Protein AF-N6TP55-F1 (afdb_monomer)

pLDDT: mean 71.8, std 17.76, range [25.42, 96.94]

Foldseek 3Di:
DQLPDDQWQFDDPVQWWAFPVQTNNHLKIKRWCSDWDDDDPPAQQEEEEEEDDPVLVSLVVQQCVLCVRHHTYTYMYIDRDQPDDDDPDDDDRDTPRPPDPPPPPVDPVSGDDPRVSSVVRVVVVRPGPHYHYDYSLWHKAHCQRVLVSVLVVVQDDPDPDRFAADEDAWEKEFEQVDDDHRKLVSQLVCVVVVRMDTACCQAPVQARDDFCPVVLSVDDASDKDWGQQLRQHDDVVSLLCVLVRYTYTYRHTIHIYRDDRHDHHDPDDDPVCVVVVVVVVVVSVVVVVVSPVVGDDDNSHHHDDDD

Structure (mmCIF, N/CA/C/O backbone):
data_AF-N6TP55-F1
#
_entry.id   AF-N6TP55-F1
#
loop_
_atom_site.group_PDB
_atom_site.id
_atom_site.type_symbol
_atom_site.label_atom_id
_atom_site.label_alt_id
_atom_site.label_comp_id
_atom_site.label_asym_id
_atom_site.label_entity_id
_atom_site.label_seq_id
_atom_site.pdbx_PDB_ins_code
_atom_site.Cartn_x
_atom_site.Cartn_y
_atom_site.Cartn_z
_atom_site.occupancy
_atom_site.B_iso_or_equiv
_atom_site.auth_seq_id
_atom_site.auth_comp_id
_atom_site.auth_asym_id
_atom_site.auth_atom_id
_atom_site.pdbx_PDB_model_num
ATOM 1 N N . MET A 1 1 ? 5.416 -1.863 -26.263 1.00 32.53 1 MET A N 1
ATOM 2 C CA . MET A 1 1 ? 4.249 -1.048 -26.676 1.00 32.53 1 MET A CA 1
ATOM 3 C C . MET A 1 1 ? 4.203 0.190 -25.791 1.00 32.53 1 MET A C 1
ATOM 5 O O . MET A 1 1 ? 4.361 0.034 -24.592 1.00 32.53 1 MET A O 1
ATOM 9 N N . ASN A 1 2 ? 4.047 1.398 -26.344 1.00 32.19 2 ASN A N 1
ATOM 10 C CA . ASN A 1 2 ? 4.108 2.658 -25.576 1.00 32.19 2 ASN A CA 1
ATOM 11 C C . ASN A 1 2 ? 2.755 3.078 -24.947 1.00 32.19 2 ASN A C 1
ATOM 13 O O . ASN A 1 2 ? 2.573 4.245 -24.640 1.00 32.19 2 ASN A O 1
ATOM 17 N N . PHE A 1 3 ? 1.778 2.169 -24.819 1.00 38.03 3 PHE A N 1
ATOM 18 C CA . PHE A 1 3 ? 0.468 2.386 -24.166 1.00 38.03 3 PHE A CA 1
ATOM 19 C C . PHE A 1 3 ? -0.243 3.741 -24.439 1.00 38.03 3 PHE A C 1
ATOM 21 O O . PHE A 1 3 ? -1.030 4.200 -23.618 1.00 38.03 3 PHE A O 1
ATOM 28 N N . GLY A 1 4 ? 0.017 4.397 -25.579 1.00 37.19 4 GLY A N 1
ATOM 29 C CA . GLY A 1 4 ? -0.527 5.723 -25.907 1.00 37.19 4 GLY A CA 1
ATOM 30 C C . GLY A 1 4 ? 0.021 6.895 -25.076 1.00 37.19 4 GLY A C 1
ATOM 31 O O . GLY A 1 4 ? -0.599 7.955 -25.062 1.00 37.19 4 GLY A O 1
ATOM 32 N N . LEU A 1 5 ? 1.149 6.736 -24.376 1.00 41.94 5 LEU A N 1
ATOM 33 C CA . LEU A 1 5 ? 1.724 7.790 -23.539 1.00 41.94 5 LEU A CA 1
ATOM 34 C C . LEU A 1 5 ? 2.482 8.851 -24.355 1.00 41.94 5 LEU A C 1
ATOM 36 O O . LEU A 1 5 ? 3.154 8.508 -25.336 1.00 41.94 5 LEU A O 1
ATOM 40 N N . PRO A 1 6 ? 2.417 10.136 -23.943 1.00 40.62 6 PRO A N 1
ATOM 41 C CA . PRO A 1 6 ? 3.168 11.198 -24.592 1.00 40.62 6 PRO A CA 1
ATOM 42 C C . PRO A 1 6 ? 4.663 10.897 -24.492 1.00 40.62 6 PRO A C 1
ATOM 44 O O . PRO A 1 6 ? 5.186 10.574 -23.427 1.00 40.62 6 PRO A O 1
ATOM 47 N N . THR A 1 7 ? 5.367 11.020 -25.613 1.00 42.38 7 THR A N 1
ATOM 48 C CA . THR A 1 7 ? 6.819 10.797 -25.692 1.00 42.38 7 THR A CA 1
ATOM 49 C C . THR A 1 7 ? 7.623 11.851 -24.930 1.00 42.38 7 THR A C 1
ATOM 51 O O . THR A 1 7 ? 8.823 11.676 -24.731 1.00 42.38 7 THR A O 1
ATOM 54 N N . GLN A 1 8 ? 6.975 12.939 -24.501 1.00 48.34 8 GLN A N 1
ATOM 55 C CA . GLN A 1 8 ? 7.578 14.046 -23.770 1.00 48.34 8 GLN A CA 1
ATOM 56 C C . GLN A 1 8 ? 6.620 14.555 -22.683 1.00 48.34 8 GLN A C 1
ATOM 58 O O . GLN A 1 8 ? 5.450 14.828 -22.946 1.00 48.34 8 GLN A O 1
ATOM 63 N N . LEU A 1 9 ? 7.136 14.720 -21.463 1.00 54.88 9 LEU A N 1
ATOM 64 C CA . LEU A 1 9 ? 6.468 15.430 -20.369 1.00 54.88 9 LEU A CA 1
ATOM 65 C C . LEU A 1 9 ? 6.942 16.886 -20.375 1.00 54.88 9 LEU A C 1
ATOM 67 O O . LEU A 1 9 ? 8.126 17.147 -20.170 1.00 54.88 9 LEU A O 1
ATOM 71 N N . ALA A 1 10 ? 6.031 17.824 -20.635 1.00 55.88 10 ALA A N 1
ATOM 72 C CA . ALA A 1 10 ? 6.332 19.252 -20.623 1.00 55.88 10 ALA A CA 1
ATOM 73 C C . ALA A 1 10 ? 6.162 19.823 -19.207 1.00 55.88 10 ALA A C 1
ATOM 75 O O . ALA A 1 10 ? 5.112 19.654 -18.595 1.00 55.88 10 ALA A O 1
ATOM 76 N N . TYR A 1 11 ? 7.176 20.525 -18.703 1.00 59.50 11 TYR A N 1
ATOM 77 C CA . TYR A 1 11 ? 7.124 21.238 -17.427 1.00 59.50 11 TYR A CA 1
ATOM 78 C C . TYR A 1 11 ? 7.917 22.548 -17.502 1.00 59.50 11 TYR A C 1
ATOM 80 O O . TYR A 1 11 ? 8.793 22.711 -18.353 1.00 59.50 11 TYR A O 1
ATOM 88 N N . ALA A 1 12 ? 7.614 23.490 -16.612 1.00 61.44 12 ALA A N 1
ATOM 89 C CA . ALA A 1 12 ? 8.283 24.781 -16.511 1.00 61.44 12 ALA A CA 1
ATOM 90 C C . ALA A 1 12 ? 9.204 24.852 -15.278 1.00 61.44 12 ALA A C 1
ATOM 92 O O . ALA A 1 12 ? 9.085 24.080 -14.326 1.00 61.44 12 ALA A O 1
ATOM 93 N N . LYS A 1 13 ? 10.157 25.795 -15.283 1.00 65.56 13 LYS A N 1
ATOM 94 C CA . LYS A 1 13 ? 11.167 25.942 -14.213 1.00 65.56 13 LYS A CA 1
ATOM 95 C C . LYS A 1 13 ? 10.546 26.239 -12.843 1.00 65.56 13 LYS A C 1
ATOM 97 O O . LYS A 1 13 ? 11.088 25.830 -11.826 1.00 65.56 13 LYS A O 1
ATOM 102 N N . ASN A 1 14 ? 9.395 26.905 -12.821 1.00 66.38 14 ASN A N 1
ATOM 103 C CA . ASN A 1 14 ? 8.606 27.156 -11.613 1.00 66.38 14 ASN A CA 1
ATOM 104 C C . ASN A 1 14 ? 7.925 25.895 -11.047 1.00 66.38 14 ASN A C 1
ATOM 106 O O . ASN A 1 14 ? 7.529 25.907 -9.887 1.00 66.38 14 ASN A O 1
ATOM 110 N N . ASN A 1 15 ? 7.803 24.811 -11.821 1.00 62.41 15 ASN A N 1
ATOM 111 C CA . ASN A 1 15 ? 7.317 23.527 -11.309 1.00 62.41 15 ASN A CA 1
ATOM 112 C C . ASN A 1 15 ? 8.395 22.776 -10.513 1.00 62.41 15 ASN A C 1
ATOM 114 O O . ASN A 1 15 ? 8.080 21.794 -9.842 1.00 62.41 15 ASN A O 1
ATOM 118 N N . ILE A 1 16 ? 9.654 23.221 -10.586 1.00 69.44 16 ILE A N 1
ATOM 119 C CA . ILE A 1 16 ? 10.779 22.630 -9.868 1.00 69.44 16 ILE A CA 1
ATOM 120 C C . ILE A 1 16 ? 11.014 23.414 -8.577 1.00 69.44 16 ILE A C 1
ATOM 122 O O . ILE A 1 16 ? 11.329 24.604 -8.612 1.00 69.44 16 ILE A O 1
ATOM 126 N N . SER A 1 17 ? 10.959 22.736 -7.434 1.00 69.12 17 SER A N 1
ATOM 127 C CA . SER A 1 17 ? 11.448 23.292 -6.171 1.00 69.12 17 SER A CA 1
ATOM 128 C C . SER A 1 17 ? 12.370 22.312 -5.463 1.00 69.12 17 SER A C 1
ATOM 130 O O . SER A 1 17 ? 12.469 21.139 -5.824 1.00 69.12 17 SER A O 1
ATOM 132 N N . GLY A 1 18 ? 13.088 22.791 -4.451 1.00 65.38 18 GLY A N 1
ATOM 133 C CA . GLY A 1 18 ? 13.749 21.874 -3.533 1.00 65.38 18 GLY A CA 1
ATOM 134 C C . GLY A 1 18 ? 12.753 21.211 -2.584 1.00 65.38 18 GLY A C 1
ATOM 135 O O . GLY A 1 18 ? 11.544 21.468 -2.646 1.00 65.38 18 GLY A O 1
ATOM 136 N N . THR A 1 19 ? 13.265 20.322 -1.744 1.00 67.69 19 THR A N 1
ATOM 137 C CA . THR A 1 19 ? 12.448 19.503 -0.842 1.00 67.69 19 THR A CA 1
ATOM 138 C C . THR A 1 19 ? 11.777 20.368 0.230 1.00 67.69 19 THR A C 1
ATOM 140 O O . THR A 1 19 ? 12.303 21.435 0.539 1.00 67.69 19 THR A O 1
ATOM 143 N N . PRO A 1 20 ? 10.630 19.975 0.801 1.00 66.81 20 PRO A N 1
ATOM 144 C CA . PRO A 1 20 ? 9.944 20.804 1.794 1.00 66.81 20 PRO A CA 1
ATOM 145 C C . PRO A 1 20 ? 10.813 21.137 3.007 1.00 66.81 20 PRO A C 1
ATOM 147 O O . PRO A 1 20 ? 10.802 22.269 3.489 1.00 66.81 20 PRO A O 1
ATOM 150 N N . GLU A 1 21 ? 11.629 20.177 3.443 1.00 69.44 21 GLU A N 1
ATOM 151 C CA . GLU A 1 21 ? 12.461 20.284 4.639 1.00 69.44 21 GLU A CA 1
ATOM 152 C C . GLU A 1 21 ? 13.642 21.243 4.444 1.00 69.44 21 GLU A C 1
ATOM 154 O O . GLU A 1 21 ? 14.019 21.960 5.367 1.00 69.44 21 GLU A O 1
ATOM 159 N N . LEU A 1 22 ? 14.230 21.271 3.242 1.00 66.31 22 LEU A N 1
ATOM 160 C CA . LEU A 1 22 ? 15.474 22.004 2.962 1.00 66.31 22 LEU A CA 1
ATOM 161 C C . LEU A 1 22 ? 15.289 23.143 1.947 1.00 66.31 22 LEU A C 1
ATOM 163 O O . LEU A 1 22 ? 16.180 23.959 1.734 1.00 66.31 22 LEU A O 1
ATOM 167 N N . LYS A 1 23 ? 14.123 23.260 1.311 1.00 75.38 23 LYS A N 1
ATOM 168 C CA . LYS A 1 23 ? 13.811 24.264 0.283 1.00 75.38 23 LYS A CA 1
ATOM 169 C C . LYS A 1 23 ? 14.983 24.409 -0.698 1.00 75.38 23 LYS A C 1
ATOM 171 O O . LYS A 1 23 ? 15.449 23.426 -1.265 1.00 75.38 23 LYS A O 1
ATOM 176 N N . LYS A 1 24 ? 15.499 25.625 -0.891 1.00 69.62 24 LYS A N 1
ATOM 177 C CA . LYS A 1 24 ? 16.592 25.912 -1.832 1.00 69.62 24 LYS A CA 1
ATOM 178 C C . LYS A 1 24 ? 17.923 25.234 -1.471 1.00 69.62 24 LYS A C 1
ATOM 180 O O . LYS A 1 24 ? 18.708 25.016 -2.389 1.00 69.62 24 LYS A O 1
ATOM 185 N N . SER A 1 25 ? 18.169 24.898 -0.199 1.00 64.50 25 SER A N 1
ATOM 186 C CA . SER A 1 25 ? 19.407 24.231 0.237 1.00 64.50 25 SER A CA 1
ATOM 187 C C . SER A 1 25 ? 19.388 22.718 0.028 1.00 64.50 25 SER A C 1
ATOM 189 O O . SER A 1 25 ? 20.399 22.062 0.250 1.00 64.50 25 SER A O 1
ATOM 191 N N . SER A 1 26 ? 18.262 22.156 -0.418 1.00 61.44 26 SER A N 1
ATOM 192 C CA . SER A 1 26 ? 18.186 20.741 -0.762 1.00 61.44 26 SER A CA 1
ATOM 193 C C . SER A 1 26 ? 19.141 20.408 -1.909 1.00 61.44 26 SER A C 1
ATOM 195 O O . SER A 1 26 ? 19.203 21.148 -2.889 1.00 61.44 26 SER A O 1
ATOM 197 N N . GLU A 1 27 ? 19.828 19.273 -1.847 1.00 65.25 27 GLU A N 1
ATOM 198 C CA . GLU A 1 27 ? 20.565 18.715 -2.995 1.00 65.25 27 GLU A CA 1
ATOM 199 C C . GLU A 1 27 ? 19.613 18.071 -4.020 1.00 65.25 27 GLU A C 1
ATOM 201 O O . GLU A 1 27 ? 19.963 17.842 -5.176 1.00 65.25 27 GLU A O 1
ATOM 206 N N . PHE A 1 28 ? 18.360 17.839 -3.621 1.00 64.50 28 PHE A N 1
ATOM 207 C CA . PHE A 1 28 ? 17.332 17.251 -4.463 1.00 64.50 28 PHE A CA 1
ATOM 208 C C . PHE A 1 28 ? 16.403 18.313 -5.049 1.00 64.50 28 PHE A C 1
ATOM 210 O O . PHE A 1 28 ? 16.141 19.373 -4.467 1.00 64.50 28 PHE A O 1
ATOM 217 N N . ARG A 1 29 ? 15.871 18.012 -6.233 1.00 69.06 29 ARG A N 1
ATOM 218 C CA . ARG A 1 29 ? 14.845 18.815 -6.894 1.00 69.06 29 ARG A CA 1
ATOM 219 C C . ARG A 1 29 ? 13.620 17.947 -7.143 1.00 69.06 29 ARG A C 1
ATOM 221 O O . ARG A 1 29 ? 13.720 16.833 -7.657 1.00 69.06 29 ARG A O 1
ATOM 228 N N . ILE A 1 30 ? 12.468 18.471 -6.751 1.00 68.31 30 ILE A N 1
ATOM 229 C CA . ILE A 1 30 ? 11.168 17.836 -6.916 1.00 68.31 30 ILE A CA 1
ATOM 230 C C . ILE A 1 30 ? 10.405 18.631 -7.967 1.00 68.31 30 ILE A C 1
ATOM 232 O O . ILE A 1 30 ? 10.290 19.855 -7.872 1.00 68.31 30 ILE A O 1
ATOM 236 N N . LEU A 1 31 ? 9.896 17.922 -8.971 1.00 69.75 31 LEU A N 1
ATOM 237 C CA . LEU A 1 31 ? 8.958 18.461 -9.937 1.00 69.75 31 LEU A CA 1
ATOM 238 C C . LEU A 1 31 ? 7.534 18.206 -9.433 1.00 69.75 31 LEU A C 1
ATOM 240 O O . LEU A 1 31 ? 7.087 17.059 -9.353 1.00 69.75 31 LEU A O 1
ATOM 244 N N . TYR A 1 32 ? 6.842 19.281 -9.069 1.00 65.88 32 TYR A N 1
ATOM 245 C CA . TYR A 1 32 ? 5.490 19.234 -8.517 1.00 65.88 32 TYR A CA 1
ATOM 246 C C . TYR A 1 32 ? 4.442 19.279 -9.626 1.00 65.88 32 TYR A C 1
ATOM 248 O O . TYR A 1 32 ? 4.595 20.013 -10.602 1.00 65.88 32 TYR A O 1
ATOM 256 N N . ASN A 1 33 ? 3.330 18.569 -9.407 1.00 60.03 33 ASN A N 1
ATOM 257 C CA . ASN A 1 33 ? 2.110 18.658 -10.219 1.00 60.03 33 ASN A CA 1
ATOM 258 C C . ASN A 1 33 ? 2.348 18.398 -11.714 1.00 60.03 33 ASN A C 1
ATOM 260 O O . ASN A 1 33 ? 1.782 19.077 -12.565 1.00 60.03 33 ASN A O 1
ATOM 264 N N . VAL A 1 34 ? 3.186 17.406 -12.022 1.00 60.06 34 VAL A N 1
ATOM 265 C CA . VAL A 1 34 ? 3.532 17.024 -13.401 1.00 60.06 34 VAL A CA 1
ATOM 266 C C . VAL A 1 34 ? 2.283 16.654 -14.196 1.00 60.06 34 VAL A C 1
ATOM 268 O O . VAL A 1 34 ? 2.116 17.055 -15.343 1.00 60.06 34 VAL A O 1
ATOM 271 N N . ILE A 1 35 ? 1.397 15.894 -13.557 1.00 57.72 35 ILE A N 1
ATOM 272 C CA . ILE A 1 35 ? 0.058 15.586 -14.037 1.00 57.72 35 ILE A CA 1
ATOM 273 C C . ILE A 1 35 ? -0.871 15.864 -12.862 1.00 57.72 35 ILE A C 1
ATOM 275 O O . ILE A 1 35 ? -0.699 15.312 -11.772 1.00 57.72 35 ILE A O 1
ATOM 279 N N . GLN A 1 36 ? -1.819 16.767 -13.083 1.00 54.97 36 GLN A N 1
ATOM 280 C CA . GLN A 1 36 ? -2.842 17.117 -12.115 1.00 54.97 36 GLN A CA 1
ATOM 281 C C . GLN A 1 36 ? -4.200 16.803 -12.729 1.00 54.97 36 GLN A C 1
ATOM 283 O O . GLN A 1 36 ? -4.541 17.287 -13.806 1.00 54.97 36 GLN A O 1
ATOM 288 N N . SER A 1 37 ? -4.966 15.982 -12.032 1.00 56.75 37 SER A N 1
ATOM 289 C CA . SER A 1 37 ? -6.387 15.785 -12.293 1.00 56.75 37 SER A CA 1
ATOM 290 C C . SER A 1 37 ? -7.182 16.869 -11.561 1.00 56.75 37 SER A C 1
ATOM 292 O O . SER A 1 37 ? -6.788 17.340 -10.488 1.00 56.75 37 SER A O 1
ATOM 294 N N . GLN A 1 38 ? -8.268 17.321 -12.183 1.00 58.22 38 GLN A N 1
ATOM 295 C CA . GLN A 1 38 ? -9.243 18.186 -11.526 1.00 58.22 38 GLN A CA 1
ATOM 296 C C . GLN A 1 38 ? -10.185 17.288 -10.727 1.00 58.22 38 GLN A C 1
ATOM 298 O O . GLN A 1 38 ? -10.657 16.295 -11.269 1.00 58.22 38 GLN A O 1
ATOM 303 N N . LEU A 1 39 ? -10.395 17.618 -9.451 1.00 61.03 39 LEU A N 1
ATOM 304 C CA . LEU A 1 39 ? -11.415 16.976 -8.623 1.00 61.03 39 LEU A CA 1
ATOM 305 C C . LEU A 1 39 ? -12.782 17.506 -9.062 1.00 61.03 39 LEU A C 1
ATOM 307 O O . LEU A 1 39 ? -12.979 18.722 -9.055 1.00 61.03 39 LEU A O 1
ATOM 311 N N . GLY A 1 40 ? -13.686 16.613 -9.447 1.00 62.66 40 GLY A N 1
ATOM 312 C CA . GLY A 1 40 ? -15.119 16.876 -9.508 1.00 62.66 40 GLY A CA 1
ATOM 313 C C . GLY A 1 40 ? -15.775 16.706 -8.136 1.00 62.66 40 GLY A C 1
ATOM 314 O O . GLY A 1 40 ? -15.197 16.109 -7.230 1.00 62.66 40 GLY A O 1
ATOM 315 N N . ASP A 1 41 ? -16.999 17.213 -7.984 1.00 63.66 41 ASP A N 1
ATOM 316 C CA . ASP A 1 41 ? -17.743 17.140 -6.715 1.00 63.66 41 ASP A CA 1
ATOM 317 C C . ASP A 1 41 ? -18.117 15.700 -6.312 1.00 63.66 41 ASP A C 1
ATOM 319 O O . ASP A 1 41 ? -18.243 15.401 -5.126 1.00 63.66 41 ASP A O 1
ATOM 323 N N . GLU A 1 42 ? -18.239 14.805 -7.296 1.00 65.44 42 GLU A N 1
ATOM 324 C CA . GLU A 1 42 ? -18.538 13.373 -7.133 1.00 65.44 42 GLU A CA 1
ATOM 325 C C . GLU A 1 42 ? -17.276 12.520 -6.887 1.00 65.44 42 GLU A C 1
ATOM 327 O O . GLU A 1 42 ? -17.379 11.326 -6.606 1.00 65.44 42 GLU A O 1
ATOM 332 N N . ASP A 1 43 ? -16.072 13.096 -7.012 1.00 65.94 43 ASP A N 1
ATOM 333 C CA . ASP A 1 43 ? -14.842 12.325 -6.844 1.00 65.94 43 ASP A CA 1
ATOM 334 C C . ASP A 1 43 ? -14.598 12.011 -5.358 1.00 65.94 43 ASP A C 1
ATOM 336 O O . ASP A 1 43 ? -14.663 12.901 -4.498 1.00 65.94 43 ASP A O 1
ATOM 340 N N . PRO A 1 44 ? -14.226 10.766 -5.014 1.00 65.88 44 PRO A N 1
ATOM 341 C CA . PRO A 1 44 ? -13.871 10.428 -3.644 1.00 65.88 44 PRO A CA 1
ATOM 342 C C . PRO A 1 44 ? -12.657 11.253 -3.197 1.00 65.88 44 PRO A C 1
ATOM 344 O O . PRO A 1 44 ? -11.667 11.415 -3.919 1.00 65.88 44 PRO A O 1
ATOM 347 N N . ARG A 1 45 ? -12.723 11.767 -1.963 1.00 78.19 45 ARG A N 1
ATOM 348 C CA . ARG A 1 45 ? -11.740 12.693 -1.369 1.00 78.19 45 ARG A CA 1
ATOM 349 C C . ARG A 1 45 ? -10.445 11.991 -0.940 1.00 78.19 45 ARG A C 1
ATOM 351 O O . ARG A 1 45 ? -10.008 12.104 0.205 1.00 78.19 45 ARG A O 1
ATOM 358 N N . VAL A 1 46 ? -9.821 11.266 -1.865 1.00 79.12 46 VAL A N 1
ATOM 359 C CA . VAL A 1 46 ? -8.561 10.543 -1.677 1.00 79.12 46 VAL A CA 1
ATOM 360 C C . VAL A 1 46 ? -7.538 11.050 -2.689 1.00 79.12 46 VAL A C 1
ATOM 362 O O . VAL A 1 46 ? -7.760 10.986 -3.894 1.00 79.12 46 VAL A O 1
ATOM 365 N N . THR A 1 47 ? -6.384 11.518 -2.217 1.00 78.19 47 THR A N 1
ATOM 366 C CA . THR A 1 47 ? -5.243 11.822 -3.089 1.00 78.19 47 THR A CA 1
ATOM 367 C C . THR A 1 47 ? -4.387 10.566 -3.221 1.00 78.19 47 THR A C 1
ATOM 369 O O . THR A 1 47 ? -3.783 10.126 -2.240 1.00 78.19 47 THR A O 1
ATOM 372 N N . TYR A 1 48 ? -4.292 10.006 -4.430 1.00 79.12 48 TYR A N 1
ATOM 373 C CA . TYR A 1 48 ? -3.292 8.980 -4.733 1.00 79.12 48 TYR A CA 1
ATOM 374 C C . TYR A 1 48 ? -1.934 9.632 -4.973 1.00 79.12 48 TYR A C 1
ATOM 376 O O . TYR A 1 48 ? -1.809 10.583 -5.749 1.00 79.12 48 TYR A O 1
ATOM 384 N N . VAL A 1 49 ? -0.922 9.102 -4.302 1.00 76.62 49 VAL A N 1
ATOM 385 C CA . VAL A 1 49 ? 0.433 9.629 -4.271 1.00 76.62 49 VAL A CA 1
ATOM 386 C C . VAL A 1 49 ? 1.387 8.529 -4.660 1.00 76.62 49 VAL A C 1
ATOM 388 O O . VAL A 1 49 ? 1.444 7.487 -4.011 1.00 76.62 49 VAL A O 1
ATOM 391 N N . THR A 1 50 ? 2.196 8.800 -5.673 1.00 77.19 50 THR A N 1
ATOM 392 C CA . THR A 1 50 ? 3.268 7.897 -6.059 1.00 77.19 50 THR A CA 1
ATOM 393 C C . THR A 1 50 ? 4.498 8.669 -6.503 1.00 77.19 50 THR A C 1
ATOM 395 O O . THR A 1 50 ? 4.407 9.804 -6.987 1.00 77.19 50 THR A O 1
ATOM 398 N N . GLN A 1 51 ? 5.654 8.046 -6.316 1.00 74.12 51 GLN A N 1
ATOM 399 C CA . GLN A 1 51 ? 6.929 8.528 -6.819 1.00 74.12 51 GLN A CA 1
ATOM 400 C C . GLN A 1 51 ? 7.360 7.660 -7.998 1.00 74.12 51 GLN A C 1
ATOM 402 O O . GLN A 1 51 ? 7.251 6.436 -7.940 1.00 74.12 51 GLN A O 1
ATOM 407 N N . LEU A 1 52 ? 7.848 8.293 -9.062 1.00 68.12 52 LEU A N 1
ATOM 408 C CA . LEU A 1 52 ? 8.292 7.583 -10.255 1.00 68.12 52 LEU A CA 1
ATOM 409 C C . LEU A 1 52 ? 9.707 7.987 -10.669 1.00 68.12 52 LEU A C 1
ATOM 411 O O . LEU A 1 52 ? 10.118 9.142 -10.529 1.00 68.12 52 LEU A O 1
ATOM 415 N N . THR A 1 53 ? 10.437 7.012 -11.202 1.00 63.47 53 THR A N 1
ATOM 416 C CA . THR A 1 53 ? 11.636 7.241 -12.011 1.00 63.47 53 THR A CA 1
ATOM 417 C C . THR A 1 53 ? 11.258 7.161 -13.494 1.00 63.47 53 THR A C 1
ATOM 419 O O . THR A 1 53 ? 10.135 6.783 -13.845 1.00 63.47 53 THR A O 1
ATOM 422 N N . LYS A 1 54 ? 12.180 7.533 -14.389 1.00 60.38 54 LYS A N 1
ATOM 423 C CA . LYS A 1 54 ? 11.943 7.551 -15.844 1.00 60.38 54 LYS A CA 1
ATOM 424 C C . LYS A 1 54 ? 11.486 6.185 -16.376 1.00 60.38 54 LYS A C 1
ATOM 426 O O . LYS A 1 54 ? 10.690 6.118 -17.307 1.00 60.38 54 LYS A O 1
ATOM 431 N N . GLU A 1 55 ? 11.969 5.112 -15.766 1.00 60.88 55 GLU A N 1
ATOM 432 C CA . GLU A 1 55 ? 11.744 3.724 -16.165 1.00 60.88 55 GLU A CA 1
ATOM 433 C C . GLU A 1 55 ? 10.294 3.275 -15.929 1.00 60.88 55 GLU A C 1
ATOM 435 O O . GLU A 1 55 ? 9.770 2.462 -16.687 1.00 60.88 55 GLU A O 1
ATOM 440 N N . PHE A 1 56 ? 9.617 3.851 -14.932 1.00 68.50 56 PHE A N 1
ATOM 441 C CA . PHE A 1 56 ? 8.266 3.449 -14.525 1.00 68.50 56 PHE A CA 1
ATOM 442 C C . PHE A 1 56 ? 7.167 4.402 -15.002 1.00 68.50 56 PHE A C 1
ATOM 444 O O . PHE A 1 56 ? 6.009 4.260 -14.617 1.00 68.50 56 PHE A O 1
ATOM 451 N N . VAL A 1 57 ? 7.482 5.344 -15.897 1.00 67.69 57 VAL A N 1
ATOM 452 C CA . VAL A 1 57 ? 6.485 6.272 -16.461 1.00 67.69 57 VAL A CA 1
ATOM 453 C C . VAL A 1 57 ? 5.337 5.524 -17.151 1.00 67.69 57 VAL A C 1
ATOM 455 O O . VAL A 1 57 ? 4.219 6.019 -17.158 1.00 67.69 57 VAL A O 1
ATOM 458 N N . LEU A 1 58 ? 5.553 4.314 -17.683 1.00 69.00 58 LEU A N 1
ATOM 459 C CA . LEU A 1 58 ? 4.479 3.537 -18.321 1.00 69.00 58 LEU A CA 1
ATOM 460 C C . LEU A 1 58 ? 3.420 3.023 -17.333 1.00 69.00 58 LEU A C 1
ATOM 462 O O . LEU A 1 58 ? 2.242 2.956 -17.682 1.00 69.00 58 LEU A O 1
ATOM 466 N N . TYR A 1 59 ? 3.815 2.722 -16.094 1.00 73.25 59 TYR A N 1
ATOM 467 C CA . TYR A 1 59 ? 2.905 2.253 -15.041 1.00 73.25 59 TYR A CA 1
ATOM 468 C C . TYR A 1 59 ? 1.870 3.325 -14.682 1.00 73.25 59 TYR A C 1
ATOM 470 O O . TYR A 1 59 ? 0.738 3.020 -14.307 1.00 73.25 59 TYR A O 1
ATOM 478 N N . LEU A 1 60 ? 2.232 4.592 -14.896 1.00 73.81 60 LEU A N 1
ATOM 479 C CA . LEU A 1 60 ? 1.367 5.741 -14.699 1.00 73.81 60 LEU A CA 1
ATOM 480 C C . LEU A 1 60 ? 0.061 5.649 -15.489 1.00 73.81 60 LEU A C 1
ATOM 482 O O . LEU A 1 60 ? -0.998 5.931 -14.935 1.00 73.81 60 LEU A O 1
ATOM 486 N N . ALA A 1 61 ? 0.122 5.251 -16.765 1.00 72.88 61 ALA A N 1
ATOM 487 C CA . ALA A 1 61 ? -1.073 5.140 -17.600 1.00 72.88 61 ALA A CA 1
ATOM 488 C C . ALA A 1 61 ? -2.078 4.153 -17.003 1.00 72.88 61 ALA A C 1
ATOM 490 O O . ALA A 1 61 ? -3.273 4.441 -16.966 1.00 72.88 61 ALA A O 1
ATOM 491 N N . GLU A 1 62 ? -1.599 3.011 -16.510 1.00 73.75 62 GLU A N 1
ATOM 492 C CA . GLU A 1 62 ? -2.469 1.967 -15.973 1.00 73.75 62 GLU A CA 1
ATOM 493 C C . GLU A 1 62 ? -3.017 2.325 -14.588 1.00 73.75 62 GLU A C 1
ATOM 495 O O . GLU A 1 62 ? -4.192 2.065 -14.315 1.00 73.75 62 GLU A O 1
ATOM 500 N N . ILE A 1 63 ? -2.223 2.998 -13.749 1.00 76.81 63 ILE A N 1
ATOM 501 C CA . ILE A 1 63 ? -2.692 3.564 -12.476 1.00 76.81 63 ILE A CA 1
ATOM 502 C C . ILE A 1 63 ? -3.780 4.604 -12.742 1.00 76.81 63 ILE A C 1
ATOM 504 O O . ILE A 1 63 ? -4.873 4.499 -12.191 1.00 76.81 63 ILE A O 1
ATOM 508 N N . VAL A 1 64 ? -3.529 5.565 -13.638 1.00 73.12 64 VAL A N 1
ATOM 509 C CA . VAL A 1 64 ? -4.520 6.585 -14.013 1.00 73.12 64 VAL A CA 1
ATOM 510 C C . VAL A 1 64 ? -5.768 5.932 -14.593 1.00 73.12 64 VAL A C 1
ATOM 512 O O . VAL A 1 64 ? -6.869 6.345 -14.253 1.00 73.12 64 VAL A O 1
ATOM 515 N N . ARG A 1 65 ? -5.640 4.898 -15.433 1.00 72.44 65 ARG A N 1
ATOM 516 C CA . ARG A 1 65 ? -6.792 4.180 -15.998 1.00 72.44 65 ARG A CA 1
ATOM 517 C C . ARG A 1 65 ? -7.608 3.464 -14.926 1.00 72.44 65 ARG A C 1
ATOM 519 O O . ARG A 1 65 ? -8.833 3.461 -15.012 1.00 72.44 65 ARG A O 1
ATOM 526 N N . SER A 1 66 ? -6.941 2.885 -13.932 1.00 67.75 66 SER A N 1
ATOM 527 C CA . SER A 1 66 ? -7.587 2.182 -12.821 1.00 67.75 66 SER A CA 1
ATOM 528 C C . SER A 1 66 ? -8.263 3.148 -11.843 1.00 67.75 66 SER A C 1
ATOM 530 O O . SER A 1 66 ? -9.310 2.807 -11.307 1.00 67.75 66 SER A O 1
ATOM 532 N N . PHE A 1 67 ? -7.726 4.365 -11.686 1.00 67.19 67 PHE A N 1
ATOM 533 C CA . PHE A 1 67 ? -8.286 5.435 -10.849 1.00 67.19 67 PHE A CA 1
ATOM 534 C C . PHE A 1 67 ? -9.174 6.438 -11.595 1.00 67.19 67 PHE A C 1
ATOM 536 O O . PHE A 1 67 ? -9.743 7.321 -10.963 1.00 67.19 67 PHE A O 1
ATOM 543 N N . ARG A 1 68 ? -9.348 6.310 -12.918 1.00 58.78 68 ARG A N 1
ATOM 544 C CA . ARG A 1 68 ? -10.022 7.301 -13.785 1.00 58.78 68 ARG A CA 1
ATOM 545 C C . ARG A 1 68 ? -11.493 7.577 -13.434 1.00 58.78 68 ARG A C 1
ATOM 547 O O . ARG A 1 68 ? -12.106 8.415 -14.085 1.00 58.78 68 ARG A O 1
ATOM 554 N N . LYS A 1 69 ? -12.060 6.837 -12.478 1.00 53.06 69 LYS A N 1
ATOM 555 C CA . LYS A 1 69 ? -13.415 7.011 -11.942 1.00 53.06 69 LYS A CA 1
ATOM 556 C C . LYS A 1 69 ? -13.470 7.164 -10.416 1.00 53.06 69 LYS A C 1
ATOM 558 O O . LYS A 1 69 ? -14.558 7.309 -9.889 1.00 53.06 69 LYS A O 1
ATOM 563 N N . ASP A 1 70 ? -12.330 7.098 -9.726 1.00 54.19 70 ASP A N 1
ATOM 564 C CA . ASP A 1 70 ? -12.285 6.912 -8.273 1.00 54.19 70 ASP A CA 1
ATOM 565 C C . ASP A 1 70 ? -11.261 7.824 -7.572 1.00 54.19 70 ASP A C 1
ATOM 567 O O . ASP A 1 70 ? -10.971 7.580 -6.418 1.00 54.19 70 ASP A O 1
ATOM 571 N N . SER A 1 71 ? -10.584 8.781 -8.212 1.00 57.94 71 SER A N 1
ATOM 572 C CA . SER A 1 71 ? -9.831 9.858 -7.521 1.00 57.94 71 SER A CA 1
ATOM 573 C C . SER A 1 71 ? -9.039 10.708 -8.506 1.00 57.94 71 SER A C 1
ATOM 575 O O . SER A 1 71 ? -8.765 10.308 -9.639 1.00 57.94 71 SER A O 1
ATOM 577 N N . ALA A 1 72 ? -8.585 11.859 -8.015 1.00 58.12 72 ALA A N 1
ATOM 578 C CA . ALA A 1 72 ? -7.591 12.686 -8.667 1.00 58.12 72 ALA A CA 1
ATOM 579 C C . ALA A 1 72 ? -6.157 12.313 -8.215 1.00 58.12 72 ALA A C 1
ATOM 581 O O . ALA A 1 72 ? -5.691 12.804 -7.178 1.00 58.12 72 ALA A O 1
ATOM 582 N N . PRO A 1 73 ? -5.411 11.459 -8.947 1.00 62.00 73 PRO A N 1
ATOM 583 C CA . PRO A 1 73 ? -4.045 11.129 -8.566 1.00 62.00 73 PRO A CA 1
ATOM 584 C C . PRO A 1 73 ? -3.091 12.312 -8.808 1.00 62.00 73 PRO A C 1
ATOM 586 O O . PRO A 1 73 ? -3.180 13.006 -9.828 1.00 62.00 73 PRO A O 1
ATOM 589 N N . ARG A 1 74 ? -2.153 12.526 -7.874 1.00 61.09 74 ARG A N 1
ATOM 590 C CA . ARG A 1 74 ? -1.053 13.495 -7.994 1.00 61.09 74 ARG A CA 1
ATOM 591 C C . ARG A 1 74 ? 0.266 12.772 -8.222 1.00 61.09 74 ARG A C 1
ATOM 593 O O . ARG A 1 74 ? 0.589 11.803 -7.536 1.00 61.09 74 ARG A O 1
ATOM 600 N N . PHE A 1 75 ? 1.063 13.305 -9.143 1.00 63.66 75 PHE A N 1
ATOM 601 C CA . PHE A 1 75 ? 2.311 12.678 -9.569 1.00 63.66 75 PHE A CA 1
ATOM 602 C C . PHE A 1 75 ? 3.516 13.577 -9.359 1.00 63.66 75 PHE A C 1
ATOM 604 O O . PHE A 1 75 ? 3.483 14.773 -9.665 1.00 63.66 75 PHE A O 1
ATOM 611 N N . TYR A 1 76 ? 4.589 12.953 -8.876 1.00 60.50 76 TYR A N 1
ATOM 612 C CA . TYR A 1 76 ? 5.846 13.612 -8.569 1.00 60.50 76 TYR A CA 1
ATOM 613 C C . TYR A 1 76 ? 6.981 12.888 -9.266 1.00 60.50 76 TYR A C 1
ATOM 615 O O . TYR A 1 76 ? 7.167 11.677 -9.126 1.00 60.50 76 TYR A O 1
ATOM 623 N N . LEU A 1 77 ? 7.753 13.676 -10.000 1.00 59.38 77 LEU A N 1
ATOM 624 C CA . LEU A 1 77 ? 9.021 13.258 -10.563 1.00 59.38 77 LEU A CA 1
ATOM 625 C C . LEU A 1 77 ? 10.116 13.878 -9.708 1.00 59.38 77 LEU A C 1
ATOM 627 O O . LEU A 1 77 ? 10.248 15.102 -9.641 1.00 59.38 77 LEU A O 1
ATOM 631 N N . SER A 1 78 ? 10.904 13.040 -9.049 1.00 55.78 78 SER A N 1
ATOM 632 C CA . SER A 1 78 ? 12.141 13.483 -8.417 1.00 55.78 78 SER A CA 1
ATOM 633 C C . SER A 1 78 ? 13.310 13.131 -9.321 1.00 55.78 78 SER A C 1
ATOM 635 O O . SER A 1 78 ? 13.422 12.016 -9.836 1.00 55.78 78 SER A O 1
ATOM 637 N N . LYS A 1 79 ? 14.182 14.114 -9.536 1.00 56.34 79 LYS A N 1
ATOM 638 C CA . LYS A 1 79 ? 15.451 13.910 -10.223 1.00 56.34 79 LYS A CA 1
ATOM 639 C C . LYS A 1 79 ? 16.564 14.231 -9.224 1.00 56.34 79 LYS A C 1
ATOM 641 O O . LYS A 1 79 ? 16.640 15.383 -8.787 1.00 56.34 79 LYS A O 1
ATOM 646 N N . PRO A 1 80 ? 17.411 13.261 -8.840 1.00 48.44 80 PRO A N 1
ATOM 647 C CA . PRO A 1 80 ? 18.658 13.587 -8.165 1.00 48.44 80 PRO A CA 1
ATOM 648 C C . PRO A 1 80 ? 19.495 14.446 -9.120 1.00 48.44 80 PRO A C 1
ATOM 650 O O . PRO A 1 80 ? 19.674 14.105 -10.293 1.00 48.44 80 PRO A O 1
ATOM 653 N N . MET A 1 81 ? 19.913 15.622 -8.658 1.00 40.41 81 MET A N 1
ATOM 654 C CA . MET A 1 81 ? 20.820 16.464 -9.428 1.00 40.41 81 MET A CA 1
ATOM 655 C C . MET A 1 81 ? 22.222 15.862 -9.263 1.00 40.41 81 MET A C 1
ATOM 657 O O . MET A 1 81 ? 22.604 15.595 -8.124 1.00 40.41 81 MET A O 1
ATOM 661 N N . PRO A 1 82 ? 22.991 15.607 -10.339 1.00 38.16 82 PRO A N 1
ATOM 662 C CA . PRO A 1 82 ? 24.406 15.315 -10.163 1.00 38.16 82 PRO A CA 1
ATOM 663 C C . PRO A 1 82 ? 25.074 16.530 -9.497 1.00 38.16 82 PRO A C 1
ATOM 665 O O . PRO A 1 82 ? 24.637 17.664 -9.732 1.00 38.16 82 PRO A O 1
ATOM 668 N N . PRO A 1 83 ? 26.108 16.326 -8.667 1.00 33.53 83 PRO A N 1
ATOM 669 C CA . PRO A 1 83 ? 26.796 17.420 -8.003 1.00 33.53 83 PRO A CA 1
ATOM 670 C C . PRO A 1 83 ? 27.617 18.191 -9.041 1.00 33.53 83 PRO A C 1
ATOM 672 O O . PRO A 1 83 ? 28.785 17.892 -9.245 1.00 33.53 83 PRO A O 1
ATOM 675 N N . GLN A 1 84 ? 27.013 19.159 -9.732 1.00 34.28 84 GLN A N 1
ATOM 676 C CA . GLN A 1 84 ? 27.732 20.137 -10.547 1.00 34.28 84 GLN A CA 1
ATOM 677 C C . GLN A 1 84 ? 26.972 21.470 -10.596 1.00 34.28 84 GLN A C 1
ATOM 679 O O . GLN A 1 84 ? 25.892 21.590 -11.168 1.00 34.28 84 GLN A O 1
ATOM 684 N N . THR A 1 85 ? 27.579 22.429 -9.891 1.00 29.84 85 THR A N 1
ATOM 685 C CA . THR A 1 85 ? 27.643 23.879 -10.127 1.00 29.84 85 THR A CA 1
ATOM 686 C C . THR A 1 85 ? 26.390 24.584 -10.641 1.00 29.84 85 THR A C 1
ATOM 688 O O . THR A 1 85 ? 25.989 24.485 -11.797 1.00 29.84 85 THR A O 1
ATOM 691 N N . CYS A 1 86 ? 25.844 25.418 -9.758 1.00 28.45 86 CYS A N 1
ATOM 692 C CA . CYS A 1 86 ? 24.960 26.523 -10.077 1.00 28.45 86 CYS A CA 1
ATOM 693 C C . CYS A 1 86 ? 25.601 27.467 -11.110 1.00 28.45 86 CYS A C 1
ATOM 695 O O . CYS A 1 86 ? 26.229 28.445 -10.723 1.00 28.45 86 CYS A O 1
ATOM 697 N N . GLU A 1 87 ? 25.377 27.244 -12.401 1.00 25.42 87 GLU A N 1
ATOM 698 C CA . GLU A 1 87 ? 25.374 28.338 -13.370 1.00 25.42 87 GLU A CA 1
ATOM 699 C C . GLU A 1 87 ? 23.987 28.454 -13.989 1.00 25.42 87 GLU A C 1
ATOM 701 O O . GLU A 1 87 ? 23.476 27.602 -14.715 1.00 25.42 87 GLU A O 1
ATOM 706 N N . ALA A 1 88 ? 23.320 29.529 -13.581 1.00 30.97 88 ALA A N 1
ATOM 707 C CA . ALA A 1 88 ? 22.046 29.951 -14.102 1.00 30.97 88 ALA A CA 1
ATOM 708 C C . ALA A 1 88 ? 22.280 30.628 -15.450 1.00 30.97 88 ALA A C 1
ATOM 710 O O . ALA A 1 88 ? 22.363 31.843 -15.485 1.00 30.97 88 ALA A O 1
ATOM 711 N N . ASN A 1 89 ? 22.385 29.856 -16.530 1.00 28.67 89 ASN A N 1
ATOM 712 C CA . ASN A 1 89 ? 22.143 30.333 -17.891 1.00 28.67 89 ASN A CA 1
ATOM 713 C C . ASN A 1 89 ? 22.019 29.139 -18.839 1.00 28.67 89 ASN A C 1
ATOM 715 O O . ASN A 1 89 ? 23.003 28.665 -19.374 1.00 28.67 89 ASN A O 1
ATOM 719 N N . GLU A 1 90 ? 20.791 28.657 -19.023 1.00 26.98 90 GLU A N 1
ATOM 720 C CA . GLU A 1 90 ? 20.263 28.332 -20.351 1.00 26.98 90 GLU A CA 1
ATOM 721 C C . GLU A 1 90 ? 18.762 28.040 -20.237 1.00 26.98 90 GLU A C 1
ATOM 723 O O . GLU A 1 90 ? 18.297 27.089 -19.604 1.00 26.98 90 GLU A O 1
ATOM 728 N N . LEU A 1 91 ? 17.978 28.948 -20.814 1.00 33.97 91 LEU A N 1
ATOM 729 C CA . LEU A 1 91 ? 16.567 28.766 -21.111 1.00 33.97 91 LEU A CA 1
ATOM 730 C C . LEU A 1 91 ? 16.452 27.760 -22.255 1.00 33.97 91 LEU A C 1
ATOM 732 O O . LEU A 1 91 ? 16.450 28.149 -23.416 1.00 33.97 91 LEU A O 1
ATOM 736 N N . THR A 1 92 ? 16.298 26.476 -21.952 1.00 29.55 92 THR A N 1
ATOM 737 C CA . THR A 1 92 ? 15.783 25.527 -22.942 1.00 29.55 92 THR A CA 1
ATOM 738 C C . THR A 1 92 ? 14.796 24.553 -22.311 1.00 29.55 92 THR A C 1
ATOM 740 O O . THR A 1 92 ? 14.982 23.999 -21.227 1.00 29.55 92 THR A O 1
ATOM 743 N N . ARG A 1 93 ? 13.678 24.397 -23.021 1.00 32.03 93 ARG A N 1
ATOM 744 C CA . ARG A 1 93 ? 12.587 23.447 -22.805 1.00 32.03 93 ARG A CA 1
ATOM 745 C C . ARG A 1 93 ? 13.178 22.035 -22.733 1.00 32.03 93 ARG A C 1
ATOM 747 O O . ARG A 1 93 ? 13.395 21.390 -23.756 1.00 32.03 93 ARG A O 1
ATOM 754 N N . THR A 1 94 ? 13.505 21.574 -21.529 1.00 37.66 94 THR A N 1
ATOM 755 C CA . THR A 1 94 ? 14.175 20.287 -21.336 1.00 37.66 94 THR A CA 1
ATOM 756 C C . THR A 1 94 ? 13.157 19.167 -21.495 1.00 37.66 94 THR A C 1
ATOM 758 O O . THR A 1 94 ? 12.312 18.922 -20.641 1.00 37.66 94 THR A O 1
ATOM 761 N N . SER A 1 95 ? 13.224 18.509 -22.648 1.00 34.12 95 SER A N 1
ATOM 762 C CA . SER A 1 95 ? 12.427 17.331 -22.975 1.00 34.12 95 SER A CA 1
ATOM 763 C C . SER A 1 95 ? 13.142 16.102 -22.416 1.00 34.12 95 SER A C 1
ATOM 765 O O . SER A 1 95 ? 14.332 15.913 -22.674 1.00 34.12 95 SER A O 1
ATOM 767 N N . PHE A 1 96 ? 12.453 15.245 -21.660 1.00 38.69 96 PHE A N 1
ATOM 768 C CA . PHE A 1 96 ? 13.005 13.935 -21.308 1.00 38.69 96 PHE A CA 1
ATOM 769 C C . PHE A 1 96 ? 13.053 13.067 -22.570 1.00 38.69 96 PHE A C 1
ATOM 771 O O . PHE A 1 96 ? 12.056 12.471 -22.957 1.00 38.69 96 PHE A O 1
ATOM 778 N N . ASN A 1 97 ? 14.213 13.000 -23.224 1.00 32.59 97 ASN A N 1
ATOM 779 C CA . ASN A 1 97 ? 14.404 12.121 -24.373 1.00 32.59 97 ASN A CA 1
ATOM 780 C C . ASN A 1 97 ? 14.518 10.670 -23.881 1.00 32.59 97 ASN A C 1
ATOM 782 O O . ASN A 1 97 ? 15.378 10.352 -23.052 1.00 32.59 97 ASN A O 1
ATOM 786 N N . SER A 1 98 ? 13.659 9.773 -24.366 1.00 37.91 98 SER A N 1
ATOM 787 C CA . SER A 1 98 ? 13.658 8.341 -24.016 1.00 37.91 98 SER A CA 1
ATOM 788 C C . SER A 1 98 ? 14.936 7.605 -24.443 1.00 37.91 98 SER A C 1
ATOM 790 O O . SER A 1 98 ? 15.203 6.526 -23.928 1.00 37.91 98 S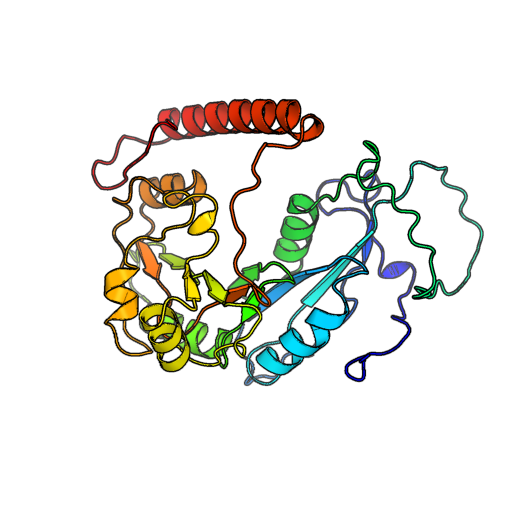ER A O 1
ATOM 792 N N . ASN A 1 99 ? 15.772 8.220 -25.285 1.00 33.47 99 ASN A N 1
ATOM 793 C CA . ASN A 1 99 ? 17.003 7.638 -25.825 1.00 33.47 99 ASN A CA 1
ATOM 794 C C . ASN A 1 99 ? 18.285 7.995 -25.050 1.00 33.47 99 ASN A C 1
ATOM 796 O O . ASN A 1 99 ? 19.370 7.946 -25.625 1.00 33.47 99 ASN A O 1
ATOM 800 N N . SER A 1 100 ? 18.210 8.349 -23.761 1.00 39.75 100 SER A N 1
ATOM 801 C CA . SER A 1 100 ? 19.445 8.376 -22.963 1.00 39.75 100 SER A CA 1
ATOM 802 C C . SER A 1 100 ? 19.977 6.948 -22.878 1.00 39.75 100 SER A C 1
ATOM 804 O O . SER A 1 100 ? 19.244 6.052 -22.452 1.00 39.75 100 SER A O 1
ATOM 806 N N . SER A 1 101 ? 21.219 6.754 -23.313 1.00 35.03 101 SER A N 1
ATOM 807 C CA . SER A 1 101 ? 21.958 5.502 -23.206 1.00 35.03 101 SER A CA 1
ATOM 808 C C . SER A 1 101 ? 21.792 4.876 -21.819 1.00 35.03 101 SER A C 1
ATOM 810 O O . SER A 1 101 ? 21.548 5.559 -20.821 1.00 35.03 101 SER A O 1
ATOM 812 N N . ARG A 1 102 ? 21.910 3.547 -21.770 1.00 40.12 102 ARG A N 1
ATOM 813 C CA . ARG A 1 102 ? 21.891 2.709 -20.561 1.00 40.12 102 ARG A CA 1
ATOM 814 C C . ARG A 1 102 ? 23.120 2.959 -19.661 1.00 40.12 102 ARG A C 1
ATOM 816 O O . ARG A 1 102 ? 23.727 2.010 -19.185 1.00 40.12 102 ARG A O 1
ATOM 823 N N . ASP A 1 103 ? 23.493 4.215 -19.438 1.00 38.06 103 ASP A N 1
ATOM 824 C CA . ASP A 1 103 ? 24.668 4.629 -18.667 1.00 38.06 103 ASP A CA 1
ATOM 825 C C . ASP A 1 103 ? 24.297 5.105 -17.260 1.00 38.06 103 ASP A C 1
ATOM 827 O O . ASP A 1 103 ? 24.875 6.043 -16.718 1.00 38.06 103 ASP A O 1
ATOM 831 N N . THR A 1 104 ? 23.347 4.437 -16.613 1.00 40.44 104 THR A N 1
ATOM 832 C CA . THR A 1 104 ? 23.311 4.432 -15.153 1.00 40.44 104 THR A CA 1
ATOM 833 C C . THR A 1 104 ? 24.053 3.188 -14.701 1.00 40.44 104 THR A C 1
ATOM 835 O O . THR A 1 104 ? 23.505 2.089 -14.663 1.00 40.44 104 THR A O 1
ATOM 838 N N . LYS A 1 105 ? 25.340 3.338 -14.360 1.00 38.06 105 LYS A N 1
ATOM 839 C CA . LYS A 1 105 ? 26.008 2.324 -13.537 1.00 38.06 105 LYS A CA 1
ATOM 840 C C . LYS A 1 105 ? 25.124 2.135 -12.290 1.00 38.06 105 LYS A C 1
ATOM 842 O O . LYS A 1 105 ? 24.906 3.118 -11.584 1.00 38.06 105 LYS A O 1
ATOM 847 N N . PRO A 1 106 ? 24.602 0.928 -12.004 1.00 45.38 106 PRO A N 1
ATOM 848 C CA . PRO A 1 106 ? 23.601 0.719 -10.948 1.00 45.38 106 PRO A CA 1
ATOM 849 C C . PRO A 1 106 ? 24.088 1.036 -9.522 1.00 45.38 106 PRO A C 1
ATOM 851 O O . PRO A 1 106 ? 23.303 0.988 -8.579 1.00 45.38 106 PRO A O 1
ATOM 854 N N . HIS A 1 107 ? 25.368 1.380 -9.354 1.00 50.66 107 HIS A N 1
ATOM 855 C CA . HIS A 1 107 ? 26.022 1.598 -8.068 1.00 50.66 107 HIS A CA 1
ATOM 856 C C . HIS A 1 107 ? 26.870 2.869 -8.039 1.00 50.66 107 HIS A C 1
ATOM 858 O O . HIS A 1 107 ? 27.974 2.844 -7.507 1.00 50.66 107 HIS A O 1
ATOM 864 N N . ASP A 1 108 ? 26.394 3.975 -8.612 1.00 49.94 108 ASP A N 1
ATOM 865 C CA . ASP A 1 108 ? 26.987 5.273 -8.286 1.00 49.94 108 ASP A CA 1
ATOM 866 C C . ASP A 1 108 ? 26.599 5.657 -6.841 1.00 49.94 108 ASP A C 1
ATOM 868 O O . ASP A 1 108 ? 25.426 5.952 -6.585 1.00 49.94 108 ASP A O 1
ATOM 872 N N . PRO A 1 109 ? 27.544 5.667 -5.878 1.00 48.84 109 PRO A N 1
ATOM 873 C CA . PRO A 1 109 ? 27.279 6.041 -4.494 1.00 48.84 109 PRO A CA 1
ATOM 874 C C . PRO A 1 109 ? 26.984 7.539 -4.328 1.00 48.84 109 PRO A C 1
ATOM 876 O O . PRO A 1 109 ? 26.867 7.994 -3.197 1.00 48.84 109 PRO A O 1
ATOM 879 N N . THR A 1 110 ? 26.860 8.316 -5.403 1.00 49.25 110 THR A N 1
ATOM 880 C CA . THR A 1 110 ? 26.374 9.702 -5.370 1.00 49.25 110 THR A CA 1
ATOM 881 C C . THR A 1 110 ? 24.917 9.835 -5.828 1.00 49.25 110 THR A C 1
ATOM 883 O O . THR A 1 110 ? 24.293 10.870 -5.612 1.00 49.25 110 THR A O 1
ATOM 886 N N . ASN A 1 111 ? 24.322 8.773 -6.386 1.00 52.34 111 ASN A N 1
ATOM 887 C CA . ASN A 1 111 ? 22.976 8.799 -6.958 1.00 52.34 111 ASN A CA 1
ATOM 888 C C . ASN A 1 111 ? 21.942 8.128 -6.035 1.00 52.34 111 ASN A C 1
ATOM 890 O O . ASN A 1 111 ? 21.413 7.054 -6.326 1.00 52.34 111 ASN A O 1
ATOM 894 N N . TRP A 1 112 ? 21.682 8.734 -4.874 1.00 60.34 112 TRP A N 1
ATOM 895 C CA . TRP A 1 112 ? 20.748 8.185 -3.885 1.00 60.34 112 TRP A CA 1
ATOM 896 C C . TRP A 1 112 ? 19.354 8.744 -4.147 1.00 60.34 112 TRP A C 1
ATOM 898 O O . TRP A 1 112 ? 19.162 9.956 -4.212 1.00 60.34 112 TRP A O 1
ATOM 908 N N . TYR A 1 113 ? 18.360 7.869 -4.283 1.00 62.72 113 TYR A N 1
ATOM 909 C CA . TYR A 1 113 ? 16.982 8.289 -4.522 1.00 62.72 113 TYR A CA 1
ATOM 910 C C . TYR A 1 113 ? 16.285 8.642 -3.192 1.00 62.72 113 TYR A C 1
ATOM 912 O O . TYR A 1 113 ? 16.095 7.755 -2.352 1.00 62.72 113 TYR A O 1
ATOM 920 N N . PRO A 1 114 ? 15.880 9.907 -2.958 1.00 67.06 114 PRO A N 1
ATOM 921 C CA . PRO A 1 114 ? 15.413 10.382 -1.653 1.00 67.06 114 PRO A CA 1
ATOM 922 C C . PRO A 1 114 ? 13.928 10.050 -1.431 1.00 67.06 114 PRO A C 1
ATOM 924 O O . PRO A 1 114 ? 13.076 10.933 -1.300 1.00 67.06 114 PRO A O 1
ATOM 927 N N . ILE A 1 115 ? 13.594 8.761 -1.411 1.00 70.69 115 ILE A N 1
ATOM 928 C CA . ILE A 1 115 ? 12.206 8.279 -1.435 1.00 70.69 115 ILE A CA 1
ATOM 929 C C . ILE A 1 115 ? 11.344 8.846 -0.296 1.00 70.69 115 ILE A C 1
ATOM 931 O O . ILE A 1 115 ? 10.226 9.296 -0.534 1.00 70.69 115 ILE A O 1
ATOM 935 N N . ASN A 1 116 ? 11.877 8.912 0.927 1.00 73.62 116 ASN A N 1
ATOM 936 C CA . ASN A 1 116 ? 11.139 9.419 2.089 1.00 73.62 116 ASN A CA 1
ATOM 937 C C . ASN A 1 116 ? 10.886 10.927 2.011 1.00 73.62 116 ASN A C 1
ATOM 939 O O . ASN A 1 116 ? 9.816 11.390 2.395 1.00 73.62 116 ASN A O 1
ATOM 943 N N . VAL A 1 117 ? 11.840 11.677 1.460 1.00 72.00 117 VAL A N 1
ATOM 944 C CA . VAL A 1 117 ? 11.697 13.119 1.251 1.00 72.00 117 VAL A CA 1
ATOM 945 C C . VAL A 1 117 ? 10.616 13.401 0.211 1.00 72.00 117 VAL A C 1
ATOM 947 O O . VAL A 1 117 ? 9.771 14.269 0.403 1.00 72.00 117 VAL A O 1
ATOM 950 N N . CYS A 1 118 ? 10.583 12.608 -0.864 1.00 70.62 118 CYS A N 1
ATOM 951 C CA . CYS A 1 118 ? 9.522 12.699 -1.863 1.00 70.62 118 CYS A CA 1
ATOM 952 C C . CYS A 1 118 ? 8.157 12.421 -1.223 1.00 70.62 118 CYS A C 1
ATOM 954 O O . CYS A 1 118 ? 7.245 13.226 -1.373 1.00 70.62 118 CYS A O 1
ATOM 956 N N . ARG A 1 119 ? 8.029 11.340 -0.440 1.00 74.12 119 ARG A N 1
ATOM 957 C CA . ARG A 1 119 ? 6.782 10.993 0.264 1.00 74.12 119 ARG A CA 1
ATOM 958 C C . ARG A 1 119 ? 6.311 12.107 1.211 1.00 74.12 119 ARG A C 1
ATOM 960 O O . ARG A 1 119 ? 5.124 12.428 1.212 1.00 74.12 119 ARG A O 1
ATOM 967 N N . ASN A 1 120 ? 7.218 12.727 1.970 1.00 74.81 120 ASN A N 1
ATOM 968 C CA . ASN A 1 120 ? 6.895 13.871 2.831 1.00 74.81 120 ASN A CA 1
ATOM 969 C C . ASN A 1 120 ? 6.407 15.078 2.024 1.00 74.81 120 ASN A C 1
ATOM 971 O O . ASN A 1 120 ? 5.384 15.665 2.369 1.00 74.81 120 ASN A O 1
ATOM 975 N N . ALA A 1 121 ? 7.091 15.402 0.925 1.00 71.19 121 ALA A N 1
ATOM 976 C CA . ALA A 1 121 ? 6.717 16.510 0.053 1.00 71.19 121 ALA A CA 1
ATOM 977 C C . ALA A 1 121 ? 5.315 16.380 -0.512 1.00 71.19 121 ALA A C 1
ATOM 979 O O . ALA A 1 121 ? 4.573 17.359 -0.580 1.00 71.19 121 ALA A O 1
ATOM 980 N N . VAL A 1 122 ? 4.933 15.162 -0.883 1.00 69.19 122 VAL A N 1
ATOM 981 C CA . VAL A 1 122 ? 3.579 14.943 -1.364 1.00 69.19 122 VAL A CA 1
ATOM 982 C C . VAL A 1 122 ? 2.561 14.990 -0.236 1.00 69.19 122 VAL A C 1
ATOM 984 O O . VAL A 1 122 ? 1.497 15.573 -0.424 1.00 69.19 122 VAL A O 1
ATOM 987 N N . ARG A 1 123 ? 2.877 14.416 0.932 1.00 73.19 123 ARG A N 1
ATOM 988 C CA . ARG A 1 123 ? 1.989 14.479 2.099 1.00 73.19 123 ARG A CA 1
ATOM 989 C C . ARG A 1 123 ? 1.623 15.927 2.432 1.00 73.19 123 ARG A C 1
ATOM 991 O O . ARG A 1 123 ? 0.460 16.196 2.691 1.00 73.19 123 ARG A O 1
ATOM 998 N N . GLU A 1 124 ? 2.587 16.844 2.390 1.00 73.31 124 GLU A N 1
ATOM 999 C CA . GLU A 1 124 ? 2.344 18.272 2.647 1.00 73.31 124 GLU A CA 1
ATOM 1000 C C . GLU A 1 124 ? 1.567 18.978 1.528 1.00 73.31 124 GLU A C 1
ATOM 1002 O O . GLU A 1 124 ? 0.846 19.938 1.783 1.00 73.31 124 GLU A O 1
ATOM 1007 N N . ALA A 1 125 ? 1.698 18.513 0.287 1.00 70.06 125 ALA A N 1
ATOM 1008 C CA . ALA A 1 125 ? 1.020 19.098 -0.867 1.00 70.06 125 ALA A CA 1
ATOM 1009 C C . ALA A 1 125 ? -0.386 18.519 -1.128 1.00 70.06 125 ALA A C 1
ATOM 1011 O O . ALA A 1 125 ? -1.111 19.036 -1.989 1.00 70.06 125 ALA A O 1
ATOM 1012 N N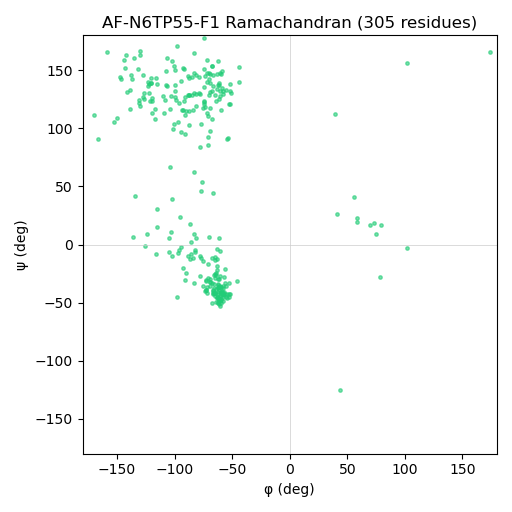 . ALA A 1 126 ? -0.769 17.437 -0.445 1.00 72.75 126 ALA A N 1
ATOM 1013 C CA . ALA A 1 126 ? -2.081 16.820 -0.584 1.00 72.75 126 ALA A CA 1
ATOM 1014 C C . ALA A 1 126 ? -3.180 17.755 -0.055 1.00 72.75 126 ALA A C 1
ATOM 1016 O O . ALA A 1 126 ? -3.034 18.387 0.986 1.00 72.75 126 ALA A O 1
ATOM 1017 N N . LYS A 1 127 ? -4.287 17.856 -0.800 1.00 72.12 127 LYS A N 1
ATOM 1018 C CA . LYS A 1 127 ? -5.407 18.765 -0.486 1.00 72.12 127 LYS A CA 1
ATOM 1019 C C . LYS A 1 127 ? -6.634 18.056 0.090 1.00 72.12 127 LYS A C 1
ATOM 1021 O O . LYS A 1 127 ? -7.602 18.722 0.432 1.00 72.12 127 LYS A O 1
ATOM 1026 N N . THR A 1 128 ? -6.623 16.728 0.115 1.00 75.75 128 THR A N 1
ATOM 1027 C CA . THR A 1 128 ? -7.740 15.895 0.568 1.00 75.75 128 THR A CA 1
ATOM 1028 C C . THR A 1 128 ? -7.490 15.368 1.974 1.00 75.75 128 THR A C 1
ATOM 1030 O O . THR A 1 128 ? -6.340 15.231 2.388 1.00 75.75 128 THR A O 1
ATOM 1033 N N . ASP A 1 129 ? -8.565 14.991 2.666 1.00 78.88 129 ASP A N 1
ATOM 1034 C CA . ASP A 1 129 ? -8.499 14.441 4.026 1.00 78.88 129 ASP A CA 1
ATOM 1035 C C . ASP A 1 129 ? -7.774 13.087 4.077 1.00 78.88 129 ASP A C 1
ATOM 1037 O O . ASP A 1 129 ? -7.136 12.745 5.074 1.00 78.88 129 ASP A O 1
ATOM 1041 N N . PHE A 1 130 ? -7.830 12.326 2.979 1.00 82.62 130 PHE A N 1
ATOM 1042 C CA . PHE A 1 130 ? -7.172 11.030 2.856 1.00 82.62 130 PHE A CA 1
ATOM 1043 C C . PHE A 1 130 ? -6.072 11.043 1.799 1.00 82.62 130 PHE A C 1
ATOM 1045 O O . PHE A 1 130 ? -6.243 11.579 0.702 1.00 82.62 130 PHE A O 1
ATOM 1052 N N . VAL A 1 131 ? -4.942 10.411 2.118 1.00 82.31 131 VAL A N 1
ATOM 1053 C CA . VAL A 1 131 ? -3.767 10.315 1.244 1.00 82.31 131 VAL A CA 1
ATOM 1054 C C . VAL A 1 131 ? -3.321 8.861 1.165 1.00 82.31 131 VAL A C 1
ATOM 1056 O O . VAL A 1 131 ? -2.947 8.273 2.179 1.00 82.31 131 VAL A O 1
ATOM 1059 N N . LEU A 1 132 ? -3.327 8.289 -0.039 1.00 85.25 132 LEU A N 1
ATOM 1060 C CA . LEU A 1 132 ? -2.791 6.956 -0.302 1.00 85.25 132 LEU A CA 1
ATOM 1061 C C . LEU A 1 132 ? -1.399 7.080 -0.916 1.00 85.25 132 LEU A C 1
ATOM 1063 O O . LEU A 1 132 ? -1.263 7.389 -2.097 1.00 85.25 132 LEU A O 1
ATOM 1067 N N . VAL A 1 133 ? -0.368 6.826 -0.110 1.00 82.56 133 VAL A N 1
ATOM 1068 C CA . VAL A 1 133 ? 1.024 6.765 -0.572 1.00 82.56 133 VAL A CA 1
ATOM 1069 C C . VAL A 1 133 ? 1.329 5.344 -1.034 1.00 82.56 133 VAL A C 1
ATOM 1071 O O . VAL A 1 133 ? 1.332 4.424 -0.220 1.00 82.56 133 VAL A O 1
ATOM 1074 N N . SER A 1 134 ? 1.590 5.170 -2.329 1.00 85.06 134 SER A N 1
ATOM 1075 C CA . SER A 1 134 ? 1.836 3.869 -2.951 1.00 85.06 134 SER A CA 1
ATOM 1076 C C . SER A 1 134 ? 3.003 3.928 -3.934 1.00 85.06 134 SER A C 1
ATOM 1078 O O . SER A 1 134 ? 3.186 4.906 -4.666 1.00 85.06 134 SER A O 1
ATOM 1080 N N . ASP A 1 135 ? 3.801 2.865 -3.971 1.00 83.38 135 ASP A N 1
ATOM 1081 C CA . ASP A 1 135 ? 4.887 2.740 -4.938 1.00 83.38 135 ASP A CA 1
ATOM 1082 C C . ASP A 1 135 ? 4.315 2.545 -6.349 1.00 83.38 135 ASP A C 1
ATOM 1084 O O . ASP A 1 135 ? 3.259 1.942 -6.529 1.00 83.38 135 ASP A O 1
ATOM 1088 N N . ILE A 1 136 ? 5.005 3.070 -7.364 1.00 80.62 136 ILE A N 1
ATOM 1089 C CA . ILE A 1 136 ? 4.517 3.065 -8.755 1.00 80.62 136 ILE A CA 1
ATOM 1090 C C . ILE A 1 136 ? 4.362 1.646 -9.327 1.00 80.62 136 ILE A C 1
ATOM 1092 O O . ILE A 1 136 ? 3.592 1.431 -10.257 1.00 80.62 136 ILE A O 1
ATOM 1096 N N . GLU A 1 137 ? 5.064 0.668 -8.751 1.00 83.81 137 GLU A N 1
ATOM 1097 C CA . GLU A 1 137 ? 4.967 -0.751 -9.112 1.00 83.81 137 GLU A CA 1
ATOM 1098 C C . GLU A 1 137 ? 3.721 -1.439 -8.525 1.00 83.81 137 GLU A C 1
ATOM 1100 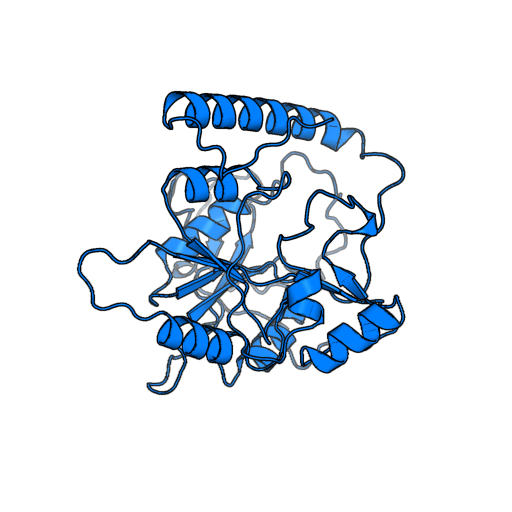O O . GLU A 1 137 ? 3.431 -2.584 -8.873 1.00 83.81 137 GLU A O 1
ATOM 1105 N N . LEU A 1 138 ? 2.995 -0.773 -7.620 1.00 89.31 138 LEU A N 1
ATOM 1106 C CA . LEU A 1 138 ? 1.818 -1.315 -6.954 1.00 89.31 138 LEU A CA 1
ATOM 1107 C C . LEU A 1 138 ? 0.546 -0.840 -7.654 1.00 89.31 138 LEU A C 1
ATOM 1109 O O . LEU A 1 138 ? 0.106 0.302 -7.511 1.00 89.31 138 LEU A O 1
ATOM 1113 N N . MET A 1 139 ? -0.061 -1.756 -8.396 1.00 88.56 139 MET A N 1
ATOM 1114 C CA . MET A 1 139 ? -1.293 -1.524 -9.127 1.00 88.56 139 MET A CA 1
ATOM 1115 C C . MET A 1 139 ? -2.512 -1.645 -8.205 1.00 88.56 139 MET A C 1
ATOM 1117 O O . MET A 1 139 ? -2.654 -2.652 -7.510 1.00 88.56 139 MET A O 1
ATOM 1121 N N . PRO A 1 140 ? -3.427 -0.666 -8.207 1.00 90.19 140 PRO A N 1
ATOM 1122 C CA . PRO A 1 140 ? -4.657 -0.721 -7.425 1.00 90.19 140 PRO A CA 1
ATOM 1123 C C . PRO A 1 140 ? -5.684 -1.693 -8.016 1.00 90.19 140 PRO A C 1
ATOM 1125 O O . PRO A 1 140 ? -5.854 -1.790 -9.236 1.00 90.19 140 PRO A O 1
ATOM 1128 N N . SER A 1 141 ? -6.445 -2.359 -7.147 1.00 91.12 141 SER A N 1
ATOM 1129 C CA . SER A 1 141 ? -7.691 -3.020 -7.533 1.00 91.12 141 SER A CA 1
ATOM 1130 C C . SER A 1 141 ? -8.713 -1.998 -8.047 1.00 91.12 141 SER A C 1
ATOM 1132 O O . SER A 1 141 ? -8.662 -0.810 -7.718 1.00 91.12 141 SER A O 1
ATOM 1134 N N . LYS A 1 142 ? -9.694 -2.451 -8.832 1.00 86.94 142 LYS A N 1
ATOM 1135 C CA . LYS A 1 142 ? -10.766 -1.572 -9.320 1.00 86.94 142 LYS A CA 1
ATOM 1136 C C . LYS A 1 142 ? -11.576 -1.026 -8.136 1.00 86.94 142 LYS A C 1
ATOM 1138 O O . LYS A 1 142 ? -11.903 -1.797 -7.236 1.00 86.94 142 LYS A O 1
ATOM 1143 N N . GLY A 1 143 ? -11.930 0.262 -8.146 1.00 85.00 143 GLY A N 1
ATOM 1144 C CA . GLY A 1 143 ? -12.780 0.844 -7.104 1.00 85.00 143 GLY A CA 1
ATOM 1145 C C . GLY A 1 143 ? -12.085 1.033 -5.759 1.00 85.00 143 GLY A C 1
ATOM 1146 O O . GLY A 1 143 ? -12.780 1.097 -4.752 1.00 85.00 143 GLY A O 1
ATOM 1147 N N . LEU A 1 144 ? -10.745 1.034 -5.694 1.00 89.00 144 LEU A N 1
ATOM 1148 C CA . LEU A 1 144 ? -10.014 1.050 -4.420 1.00 89.00 144 LEU A CA 1
ATOM 1149 C C . LEU A 1 144 ? -10.366 2.264 -3.558 1.00 89.00 144 LEU A C 1
ATOM 1151 O O . LEU A 1 144 ? -10.635 2.116 -2.370 1.00 89.00 144 LEU A O 1
ATOM 1155 N N . ALA A 1 145 ? -10.349 3.459 -4.145 1.00 85.94 145 ALA A N 1
ATOM 1156 C CA . ALA A 1 145 ? -10.586 4.690 -3.400 1.00 85.94 145 ALA A CA 1
ATOM 1157 C C . ALA A 1 145 ? -12.060 4.851 -3.001 1.00 85.94 145 ALA A C 1
ATOM 1159 O O . ALA A 1 145 ? -12.321 5.223 -1.863 1.00 85.94 145 ALA A O 1
ATOM 1160 N N . SER A 1 146 ? -13.002 4.485 -3.872 1.00 85.00 146 SER A N 1
ATOM 1161 C CA . SER A 1 146 ? -14.438 4.481 -3.559 1.00 85.00 146 SER A CA 1
ATOM 1162 C C . SER A 1 146 ? -14.765 3.501 -2.423 1.00 85.00 146 SER A C 1
ATOM 1164 O O . SER A 1 146 ? -15.303 3.917 -1.405 1.00 85.00 146 SER A O 1
ATOM 1166 N N . GLN A 1 147 ? -14.289 2.250 -2.501 1.00 86.06 147 GLN A N 1
ATOM 1167 C CA . GLN A 1 147 ? -14.439 1.268 -1.411 1.00 86.06 147 GLN A CA 1
ATOM 1168 C C . GLN A 1 147 ? -13.788 1.734 -0.104 1.00 86.06 147 GLN A C 1
ATOM 1170 O O . GLN A 1 147 ? -14.298 1.479 0.986 1.00 86.06 147 GLN A O 1
ATOM 1175 N N . PHE A 1 148 ? -12.650 2.424 -0.195 1.00 87.75 148 PHE A N 1
ATOM 1176 C CA . PHE A 1 148 ? -12.018 3.017 0.973 1.00 87.75 148 PHE A CA 1
ATOM 1177 C C . PHE A 1 148 ? -12.892 4.113 1.595 1.00 87.75 148 PHE A C 1
ATOM 1179 O O . PHE A 1 148 ? -13.049 4.118 2.815 1.00 87.75 148 PHE A O 1
ATOM 1186 N N . ILE A 1 149 ? -13.480 5.003 0.790 1.00 86.25 149 ILE A N 1
ATOM 1187 C CA . ILE A 1 149 ? -14.413 6.013 1.293 1.00 86.25 149 ILE A CA 1
ATOM 1188 C C . ILE A 1 149 ? -15.614 5.336 1.954 1.00 86.25 149 ILE A C 1
ATOM 1190 O O . ILE A 1 149 ? -15.819 5.586 3.140 1.00 86.25 149 ILE A O 1
ATOM 1194 N N . ASP A 1 150 ? -16.306 4.416 1.281 1.00 85.62 150 ASP A N 1
ATOM 1195 C CA . ASP A 1 150 ? -17.469 3.686 1.822 1.00 85.62 150 ASP A CA 1
ATOM 1196 C C . ASP A 1 150 ? -17.160 3.035 3.181 1.00 85.62 150 ASP A C 1
ATOM 1198 O O . ASP A 1 150 ? -17.925 3.116 4.153 1.00 85.62 150 ASP A O 1
ATOM 1202 N N . MET A 1 151 ? -15.972 2.436 3.289 1.00 83.00 151 MET A N 1
ATOM 1203 C CA . MET A 1 151 ? -15.490 1.885 4.544 1.00 83.00 151 MET A CA 1
ATOM 1204 C C . MET A 1 151 ? -15.294 2.990 5.590 1.00 83.00 151 MET A C 1
ATOM 1206 O O . MET A 1 151 ? -15.783 2.852 6.709 1.00 83.00 151 MET A O 1
ATOM 1210 N N . THR A 1 152 ? -14.609 4.095 5.272 1.00 83.25 152 THR A N 1
ATOM 1211 C CA . THR A 1 152 ? -14.421 5.202 6.229 1.00 83.25 152 THR A CA 1
ATOM 1212 C C . THR A 1 152 ? -15.749 5.767 6.728 1.00 83.25 152 THR A C 1
ATOM 1214 O O . THR A 1 152 ? -15.852 6.094 7.913 1.00 83.25 152 THR A O 1
ATOM 1217 N N . GLU A 1 153 ? -16.775 5.814 5.873 1.00 84.50 153 GLU A N 1
ATOM 1218 C CA . GLU A 1 153 ? -18.122 6.249 6.239 1.00 84.50 153 GLU A CA 1
ATOM 1219 C C . GLU A 1 153 ? -18.770 5.303 7.246 1.00 84.50 153 GLU A C 1
ATOM 1221 O O . GLU A 1 153 ? -19.302 5.756 8.257 1.00 84.50 153 GLU A O 1
ATOM 1226 N N . SER A 1 154 ? -18.603 3.994 7.055 1.00 81.19 154 SER A N 1
ATOM 1227 C CA . SER A 1 154 ? -19.060 2.957 7.992 1.00 81.19 154 SER A CA 1
ATOM 1228 C C . SER A 1 154 ? -18.367 3.024 9.363 1.00 81.19 154 SER A C 1
ATOM 1230 O O . SER A 1 154 ? -18.857 2.475 10.352 1.00 81.19 154 SER A O 1
ATOM 1232 N N . TYR A 1 155 ? -17.221 3.709 9.451 1.00 78.44 155 TYR A N 1
ATOM 1233 C CA . TYR A 1 155 ? -16.507 3.980 10.700 1.00 78.44 155 TYR A CA 1
ATOM 1234 C C . TYR A 1 155 ? -16.659 5.420 11.198 1.00 78.44 155 TYR A C 1
ATOM 1236 O O . TYR A 1 155 ? -16.023 5.764 12.208 1.00 78.44 155 TYR A O 1
ATOM 1244 N N . LYS A 1 156 ? -17.480 6.266 10.559 1.00 79.81 156 LYS A N 1
ATOM 1245 C CA . LYS A 1 156 ? -17.788 7.595 11.100 1.00 79.81 156 LYS A CA 1
ATOM 1246 C C . LYS A 1 156 ? -18.323 7.431 12.516 1.00 79.81 156 LYS A C 1
ATOM 1248 O O . LYS A 1 156 ? -19.093 6.534 12.841 1.00 79.81 156 LYS A O 1
ATOM 1253 N N . CYS A 1 157 ? -17.775 8.239 13.402 1.00 75.44 157 CYS A N 1
ATOM 1254 C CA . CYS A 1 157 ? -18.054 8.160 14.816 1.00 75.44 157 CYS A CA 1
ATOM 1255 C C . CYS A 1 157 ? -18.180 9.597 15.297 1.00 75.44 157 CYS A C 1
ATOM 1257 O O . CYS A 1 157 ? -17.236 10.372 15.179 1.00 75.44 157 CYS A O 1
ATOM 1259 N N . GLU A 1 158 ? -19.375 9.935 15.770 1.00 75.88 158 GLU A N 1
ATOM 1260 C CA . GLU A 1 158 ? -19.752 11.292 16.181 1.00 75.88 158 GLU A CA 1
ATOM 1261 C C . GLU A 1 158 ? -19.606 11.494 17.698 1.00 75.88 158 GLU A C 1
ATOM 1263 O O . GLU A 1 158 ? -19.772 12.595 18.213 1.00 75.88 158 GLU A O 1
ATOM 1268 N N . ALA A 1 159 ? -19.269 10.430 18.433 1.00 77.88 159 ALA A N 1
ATOM 1269 C CA . ALA A 1 159 ? -19.066 10.490 19.871 1.00 77.88 159 ALA A CA 1
ATOM 1270 C C . ALA A 1 159 ? -17.761 11.236 20.238 1.00 77.88 159 ALA A C 1
ATOM 1272 O O . ALA A 1 159 ? -16.743 11.103 19.559 1.00 77.88 159 ALA A O 1
ATOM 1273 N N . PRO A 1 160 ? -17.710 11.951 21.374 1.00 72.75 160 PRO A N 1
ATOM 1274 C CA . PRO A 1 160 ? -16.509 12.682 21.794 1.00 72.75 160 PRO A CA 1
ATOM 1275 C C . PRO A 1 160 ? -15.299 11.783 22.125 1.00 72.75 160 PRO A C 1
ATOM 1277 O O . PRO A 1 160 ? -14.177 12.270 22.233 1.00 72.75 160 PRO A O 1
ATOM 1280 N N . ASN A 1 161 ? -15.492 10.467 22.275 1.00 76.06 161 ASN A N 1
ATOM 1281 C CA . ASN A 1 161 ? -14.462 9.492 22.654 1.00 76.06 161 ASN A CA 1
ATOM 1282 C C . ASN A 1 161 ? -14.152 8.459 21.553 1.00 76.06 161 ASN A C 1
ATOM 1284 O O . ASN A 1 161 ? -13.785 7.314 21.845 1.00 76.06 161 ASN A O 1
ATOM 1288 N N . CYS A 1 162 ? -14.292 8.837 20.283 1.00 78.88 162 CYS A N 1
ATOM 1289 C CA . CYS A 1 162 ? -13.969 7.945 19.176 1.00 78.88 162 CYS A CA 1
ATOM 1290 C C . CYS A 1 162 ? -12.495 7.530 19.197 1.00 78.88 162 CYS A C 1
ATOM 1292 O O . CYS A 1 162 ? -11.578 8.353 19.226 1.00 78.88 162 CYS A O 1
ATOM 1294 N N . LYS A 1 163 ? -12.259 6.217 19.146 1.00 77.19 163 LYS A N 1
ATOM 1295 C CA . LYS A 1 163 ? -10.904 5.681 19.012 1.00 77.19 163 LYS A CA 1
ATOM 1296 C C . LYS A 1 163 ? -10.319 6.132 17.681 1.00 77.19 163 LYS A C 1
ATOM 1298 O O . LYS A 1 163 ? -10.971 5.996 16.645 1.00 77.19 163 LYS A O 1
ATOM 1303 N N . LYS A 1 164 ? -9.073 6.606 17.711 1.00 83.31 164 LYS A N 1
ATOM 1304 C CA . LYS A 1 164 ? -8.304 6.898 16.498 1.00 83.31 164 LYS A CA 1
ATOM 1305 C C . LYS A 1 164 ? -8.161 5.620 15.673 1.00 83.31 164 LYS A C 1
ATOM 1307 O O . LYS A 1 164 ? -8.100 4.527 16.241 1.00 83.31 164 LYS A O 1
ATOM 1312 N N . ARG A 1 165 ? -8.127 5.730 14.346 1.00 81.81 165 ARG A N 1
ATOM 1313 C CA . ARG A 1 165 ? -8.108 4.562 13.454 1.00 81.81 165 ARG A CA 1
ATOM 1314 C C . ARG A 1 165 ? -7.038 4.683 12.388 1.00 81.81 165 ARG A C 1
ATOM 1316 O O . ARG A 1 165 ? -6.683 5.787 11.993 1.00 81.81 165 ARG A O 1
ATOM 1323 N N . ILE A 1 166 ? -6.545 3.533 11.950 1.00 81.69 166 ILE A N 1
ATOM 1324 C CA . ILE A 1 166 ? -5.655 3.398 10.800 1.00 81.69 166 ILE A CA 1
ATOM 1325 C C . ILE A 1 166 ? -6.276 2.370 9.878 1.00 81.69 166 ILE A C 1
ATOM 1327 O O . ILE A 1 166 ? -6.635 1.279 10.320 1.00 81.69 166 ILE A O 1
ATOM 1331 N N . PHE A 1 167 ? -6.374 2.728 8.608 1.00 83.69 167 PHE A N 1
ATOM 1332 C CA . PHE A 1 167 ? -6.853 1.850 7.559 1.00 83.69 167 PHE A CA 1
ATOM 1333 C C . PHE A 1 167 ? -5.658 1.281 6.803 1.00 83.69 167 PHE A C 1
ATOM 1335 O O . PHE A 1 167 ? -4.780 2.025 6.368 1.00 83.69 167 PHE A O 1
ATOM 1342 N N . VAL A 1 168 ? -5.608 -0.040 6.687 1.00 84.88 168 VAL A N 1
ATOM 1343 C CA . VAL A 1 168 ? -4.510 -0.766 6.050 1.00 84.88 168 VAL A CA 1
ATOM 1344 C C . VAL A 1 168 ? -4.999 -1.312 4.721 1.00 84.88 168 VAL A C 1
ATOM 1346 O O . VAL A 1 168 ? -5.986 -2.040 4.684 1.00 84.88 168 VAL A O 1
ATOM 1349 N N . VAL A 1 169 ? -4.294 -0.977 3.643 1.00 89.88 169 VAL A N 1
ATOM 1350 C CA . VAL A 1 169 ? -4.542 -1.520 2.304 1.00 89.88 169 VAL A CA 1
ATOM 1351 C C . VAL A 1 169 ? -3.637 -2.745 2.120 1.00 89.88 169 VAL A C 1
ATOM 1353 O O . VAL A 1 169 ? -2.414 -2.583 2.149 1.00 89.88 169 VAL A O 1
ATOM 1356 N N . PRO A 1 170 ? -4.184 -3.964 1.969 1.00 92.12 170 PRO A N 1
ATOM 1357 C CA . PRO A 1 170 ? -3.357 -5.149 1.784 1.00 92.12 170 PRO A CA 1
ATOM 1358 C C . PRO A 1 170 ? -2.671 -5.162 0.410 1.00 92.12 170 PRO A C 1
ATOM 1360 O O . PRO A 1 170 ? -3.204 -4.661 -0.582 1.00 92.12 170 PRO A O 1
ATOM 1363 N N . VAL A 1 171 ? -1.464 -5.734 0.369 1.00 93.50 171 VAL A N 1
ATOM 1364 C CA . VAL A 1 171 ? -0.593 -5.765 -0.816 1.00 93.50 171 VAL A CA 1
ATOM 1365 C C . VAL A 1 171 ? -0.244 -7.208 -1.167 1.00 93.50 171 VAL A C 1
ATOM 1367 O O . VAL A 1 171 ? 0.103 -8.005 -0.290 1.00 93.50 171 VAL A O 1
ATOM 1370 N N . PHE A 1 172 ? -0.304 -7.532 -2.456 1.00 95.44 172 PHE A N 1
ATOM 1371 C CA . PH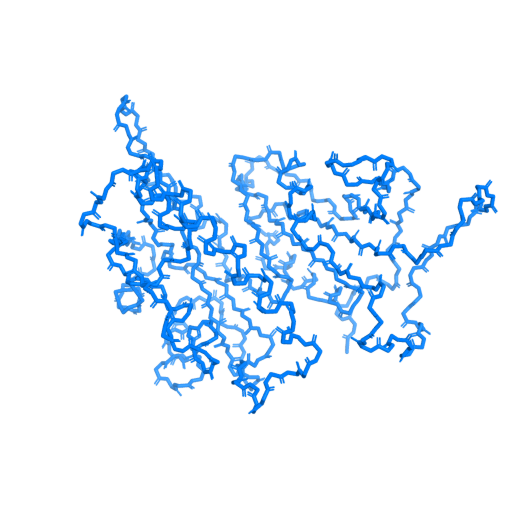E A 1 172 ? -0.068 -8.870 -2.992 1.00 95.44 172 PHE A CA 1
ATOM 1372 C C . PHE A 1 172 ? 0.924 -8.849 -4.155 1.00 95.44 172 PHE A C 1
ATOM 1374 O O . PHE A 1 172 ? 1.185 -7.806 -4.748 1.00 95.44 172 PHE A O 1
ATOM 1381 N N . GLU A 1 173 ? 1.467 -10.011 -4.491 1.00 95.56 173 GLU A N 1
ATOM 1382 C CA . GLU A 1 173 ? 2.271 -10.255 -5.687 1.00 95.56 173 GLU A CA 1
ATOM 1383 C C . GLU A 1 173 ? 1.592 -11.332 -6.526 1.00 95.56 173 GLU A C 1
ATOM 1385 O O . GLU A 1 173 ? 1.085 -12.315 -5.982 1.00 95.56 173 GLU A O 1
ATOM 1390 N N . VAL A 1 174 ? 1.586 -11.150 -7.844 1.00 95.31 174 VAL A N 1
ATOM 1391 C CA . VAL A 1 174 ? 0.936 -12.065 -8.792 1.00 95.31 174 VAL A CA 1
ATOM 1392 C C . VAL A 1 174 ? 1.959 -12.559 -9.805 1.00 95.31 174 VAL A C 1
ATOM 1394 O O . VAL A 1 174 ? 2.812 -11.790 -10.255 1.00 95.31 174 VAL A O 1
ATOM 1397 N N . ASP A 1 175 ? 1.888 -13.846 -10.154 1.00 93.81 175 ASP A N 1
ATOM 1398 C CA . ASP A 1 175 ? 2.752 -14.458 -11.162 1.00 93.81 175 ASP A CA 1
ATOM 1399 C C . ASP A 1 175 ? 2.725 -13.655 -12.473 1.00 93.81 175 ASP A C 1
ATOM 1401 O O . ASP A 1 175 ? 1.684 -13.205 -12.944 1.00 93.81 175 ASP A O 1
ATOM 1405 N N . SER A 1 176 ? 3.897 -13.487 -13.080 1.00 91.00 176 SER A N 1
ATOM 1406 C CA . SER A 1 176 ? 4.0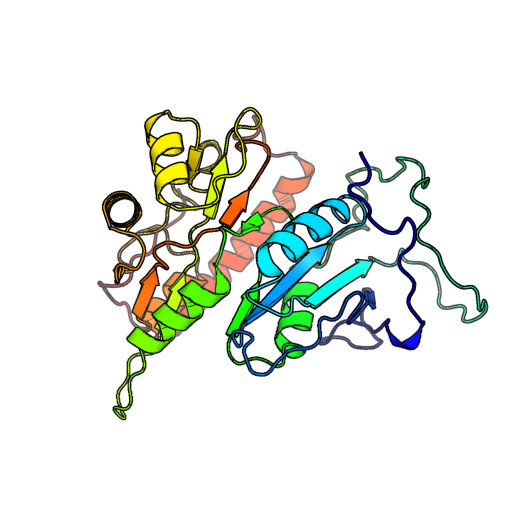84 -12.786 -14.353 1.00 91.00 176 SER A CA 1
ATOM 1407 C C . SER A 1 176 ? 3.265 -13.334 -15.528 1.00 91.00 176 SER A C 1
ATOM 1409 O O . SER A 1 176 ? 3.086 -12.622 -16.513 1.00 91.00 176 SER A O 1
ATOM 1411 N N . LYS A 1 177 ? 2.815 -14.592 -15.454 1.00 93.50 177 LYS A N 1
ATOM 1412 C CA . LYS A 1 177 ? 2.006 -15.254 -16.487 1.00 93.50 177 LYS A CA 1
ATOM 1413 C C . LYS A 1 177 ? 0.510 -14.996 -16.339 1.00 93.50 177 LYS A C 1
ATOM 1415 O O . LYS A 1 177 ? -0.241 -15.327 -17.249 1.00 93.50 177 LYS A O 1
ATOM 1420 N N . GLU A 1 178 ? 0.088 -14.458 -15.202 1.00 93.75 178 GLU A N 1
ATOM 1421 C CA . GLU A 1 178 ? -1.313 -14.205 -14.900 1.00 93.75 178 GLU A CA 1
ATOM 1422 C C . GLU A 1 178 ? -1.657 -12.733 -15.113 1.00 93.75 178 GLU A C 1
ATOM 1424 O O . GLU A 1 178 ? -0.819 -11.830 -14.990 1.00 93.75 178 GLU A O 1
ATOM 1429 N N . ASP A 1 179 ? -2.930 -12.491 -15.404 1.00 90.81 179 ASP A N 1
ATOM 1430 C CA . ASP A 1 179 ? -3.459 -11.142 -15.509 1.00 90.81 179 ASP A CA 1
ATOM 1431 C C . ASP A 1 179 ? -3.618 -10.494 -14.130 1.00 90.81 179 ASP A C 1
ATOM 1433 O O . ASP A 1 179 ? -3.902 -11.145 -13.121 1.00 90.81 179 ASP A O 1
ATOM 1437 N N . LEU A 1 180 ? -3.500 -9.166 -14.102 1.00 90.12 180 LEU A N 1
ATOM 1438 C CA . LEU A 1 180 ? -3.736 -8.363 -12.908 1.00 90.12 180 LEU A CA 1
ATOM 1439 C C . LEU A 1 180 ? -5.183 -8.559 -12.394 1.00 90.12 180 LEU A C 1
ATOM 1441 O O . LEU A 1 180 ? -6.129 -8.139 -13.080 1.00 90.12 180 LEU A O 1
ATOM 1445 N N . PRO A 1 181 ? -5.394 -9.116 -11.183 1.00 93.81 181 PRO A N 1
ATOM 1446 C CA . PRO A 1 181 ? -6.731 -9.313 -10.642 1.00 93.81 181 PRO A CA 1
ATOM 1447 C C . PRO A 1 181 ? -7.391 -7.966 -10.335 1.00 93.81 181 PRO A C 1
ATOM 1449 O O . PRO A 1 181 ? -6.813 -7.090 -9.695 1.00 93.81 181 PRO A O 1
ATOM 1452 N N . ARG A 1 182 ? -8.638 -7.797 -10.782 1.00 90.31 182 ARG A N 1
ATOM 1453 C CA . ARG A 1 182 ? -9.386 -6.536 -10.644 1.00 90.31 182 ARG A CA 1
ATOM 1454 C C . ARG A 1 182 ? -10.250 -6.474 -9.395 1.00 90.31 182 ARG A C 1
ATOM 1456 O O . ARG A 1 182 ? -10.633 -5.377 -9.000 1.00 90.31 182 ARG A O 1
ATOM 1463 N N . ASN A 1 183 ? -10.577 -7.622 -8.808 1.00 92.38 183 ASN A N 1
ATOM 1464 C CA . ASN A 1 183 ? -11.401 -7.744 -7.609 1.00 92.38 183 ASN A CA 1
ATOM 1465 C C . ASN A 1 183 ? -10.890 -8.864 -6.694 1.00 92.38 183 ASN A C 1
ATOM 1467 O O . ASN A 1 183 ? -10.128 -9.737 -7.116 1.00 92.38 183 ASN A O 1
ATOM 1471 N N . LYS A 1 184 ? -11.343 -8.834 -5.438 1.00 93.81 184 LYS A N 1
ATOM 1472 C CA . LYS A 1 184 ? -10.876 -9.734 -4.381 1.00 93.81 184 LYS A CA 1
ATOM 1473 C C . LYS A 1 184 ? -11.117 -11.204 -4.717 1.00 93.81 184 LYS A C 1
ATOM 1475 O O . LYS A 1 184 ? -10.226 -12.020 -4.527 1.00 93.81 184 LYS A O 1
ATOM 1480 N N . ARG A 1 185 ? -12.271 -11.538 -5.302 1.00 93.81 185 ARG A N 1
ATOM 1481 C CA . ARG A 1 185 ? -12.605 -12.913 -5.707 1.00 93.81 185 ARG A CA 1
ATOM 1482 C C . ARG A 1 185 ? -11.588 -13.492 -6.696 1.00 93.81 185 ARG A C 1
ATOM 1484 O O . ARG A 1 185 ? -11.149 -14.623 -6.520 1.00 93.81 185 ARG A O 1
ATOM 1491 N N . GLN A 1 186 ? -11.193 -12.719 -7.711 1.00 95.62 186 GLN A N 1
ATOM 1492 C CA . GLN A 1 186 ? -10.152 -13.133 -8.662 1.00 95.62 186 GLN A CA 1
ATOM 1493 C C . GLN A 1 186 ? -8.810 -13.359 -7.964 1.00 95.62 186 GLN A C 1
ATOM 1495 O O . GLN A 1 186 ? -8.175 -14.386 -8.183 1.00 95.62 186 GLN A O 1
ATOM 1500 N N . LEU A 1 187 ? -8.405 -12.429 -7.096 1.00 96.19 187 LEU A N 1
ATOM 1501 C CA . LEU A 1 187 ? -7.156 -12.546 -6.352 1.00 96.19 187 LEU A CA 1
ATOM 1502 C C . LEU A 1 187 ? -7.153 -13.782 -5.439 1.00 96.19 187 LEU A C 1
ATOM 1504 O O . LEU A 1 187 ? -6.201 -14.553 -5.472 1.00 96.19 187 LEU A O 1
ATOM 1508 N N . VAL A 1 188 ? -8.219 -14.015 -4.670 1.00 95.62 188 VAL A N 1
ATOM 1509 C CA . VAL A 1 188 ? -8.331 -15.180 -3.776 1.00 95.62 188 VAL A CA 1
ATOM 1510 C C . VAL A 1 188 ? -8.272 -16.493 -4.564 1.00 95.62 188 VAL A C 1
ATOM 1512 O O . VAL A 1 188 ? -7.635 -17.438 -4.105 1.00 95.62 188 VAL A O 1
ATOM 1515 N N . ASN A 1 189 ? -8.855 -16.556 -5.765 1.00 96.12 189 ASN A N 1
ATOM 1516 C CA . ASN A 1 189 ? -8.709 -17.724 -6.639 1.00 96.12 189 ASN A CA 1
ATOM 1517 C C . ASN A 1 189 ? -7.249 -17.938 -7.068 1.00 96.12 189 ASN A C 1
ATOM 1519 O O . ASN A 1 189 ? -6.735 -19.041 -6.916 1.00 96.12 189 ASN A O 1
ATOM 1523 N N . LEU A 1 190 ? -6.545 -16.883 -7.493 1.00 96.94 190 LEU A N 1
ATOM 1524 C CA . LEU A 1 190 ? -5.114 -16.982 -7.813 1.00 96.94 190 LEU A CA 1
ATOM 1525 C C . LEU A 1 190 ? -4.277 -17.418 -6.603 1.00 96.94 190 LEU A C 1
ATOM 1527 O O . LEU A 1 190 ? -3.316 -18.168 -6.755 1.00 96.94 190 LEU A O 1
ATOM 1531 N N . MET A 1 191 ? -4.636 -16.984 -5.393 1.00 95.25 191 MET A N 1
ATOM 1532 C CA . MET A 1 191 ? -3.964 -17.423 -4.167 1.00 95.25 191 MET A CA 1
ATOM 1533 C C . MET A 1 191 ? -4.194 -18.912 -3.881 1.00 95.25 191 MET A C 1
ATOM 1535 O O . MET A 1 191 ? -3.258 -19.593 -3.463 1.00 95.25 191 MET A O 1
ATOM 1539 N N . ARG A 1 192 ? -5.413 -19.424 -4.111 1.00 95.62 192 ARG A N 1
ATOM 1540 C CA . ARG A 1 192 ? -5.733 -20.860 -3.985 1.00 95.62 192 ARG A CA 1
ATOM 1541 C C . ARG A 1 192 ? -4.931 -21.703 -4.972 1.00 95.62 192 ARG A C 1
ATOM 1543 O O . ARG A 1 192 ? -4.453 -22.767 -4.601 1.00 95.62 192 ARG A O 1
ATOM 1550 N N . ASP A 1 193 ? -4.712 -21.178 -6.172 1.00 96.31 193 ASP A N 1
ATOM 1551 C CA . ASP A 1 193 ? -3.915 -21.823 -7.219 1.00 96.31 193 ASP A CA 1
ATOM 1552 C C . ASP A 1 193 ? -2.396 -21.628 -7.036 1.00 96.31 193 ASP A C 1
ATOM 1554 O O . ASP A 1 193 ? -1.617 -21.998 -7.913 1.00 96.31 193 ASP A O 1
ATOM 1558 N N . HIS A 1 194 ? -1.952 -21.025 -5.924 1.00 94.94 194 HIS A N 1
ATOM 1559 C CA . HIS A 1 194 ? -0.548 -20.682 -5.645 1.00 94.94 194 HIS A CA 1
ATOM 1560 C C . HIS A 1 194 ? 0.112 -19.749 -6.680 1.00 94.94 194 HIS A C 1
ATOM 1562 O O . HIS A 1 194 ? 1.336 -19.686 -6.782 1.00 94.94 194 HIS A O 1
ATOM 1568 N N . LYS A 1 195 ? -0.696 -18.982 -7.415 1.00 96.50 195 LYS A N 1
ATOM 1569 C CA . LYS A 1 195 ? -0.273 -17.997 -8.425 1.00 96.50 195 LYS A CA 1
ATOM 1570 C C . LYS A 1 195 ? -0.216 -16.564 -7.895 1.00 96.50 195 LYS A C 1
ATOM 1572 O O . LYS A 1 195 ? 0.234 -15.657 -8.592 1.00 96.50 195 LYS A O 1
ATOM 1577 N N . ALA A 1 196 ? -0.687 -16.349 -6.671 1.00 96.69 196 ALA A N 1
ATOM 1578 C CA . ALA A 1 196 ? -0.588 -15.081 -5.969 1.00 96.69 196 ALA A CA 1
ATOM 1579 C C . ALA A 1 196 ? -0.214 -15.302 -4.502 1.00 96.69 196 ALA A C 1
ATOM 1581 O O . ALA A 1 196 ? -0.632 -16.276 -3.873 1.00 96.69 196 ALA A O 1
ATOM 1582 N N . VAL A 1 197 ? 0.557 -14.373 -3.949 1.00 94.94 197 VAL A N 1
ATOM 1583 C CA . VAL A 1 197 ? 1.031 -14.395 -2.560 1.00 94.94 197 VAL A CA 1
ATOM 1584 C C . VAL A 1 197 ? 0.869 -13.019 -1.924 1.00 94.94 197 VAL A C 1
ATOM 1586 O O . VAL A 1 197 ? 0.731 -12.022 -2.632 1.00 94.94 197 VAL A O 1
ATOM 1589 N N . TYR A 1 198 ? 0.875 -12.931 -0.590 1.00 93.44 198 TYR A N 1
ATOM 1590 C CA . TYR A 1 198 ? 1.010 -11.611 0.037 1.00 93.44 198 TYR A CA 1
ATOM 1591 C C . TYR A 1 198 ? 2.409 -11.055 -0.234 1.00 93.44 198 TYR A C 1
ATOM 1593 O O . TYR A 1 198 ? 3.361 -11.808 -0.456 1.00 93.44 198 TYR A O 1
ATOM 1601 N N . PHE A 1 199 ? 2.521 -9.731 -0.229 1.00 90.94 199 PHE A N 1
ATOM 1602 C CA . PHE A 1 199 ? 3.732 -9.035 -0.641 1.00 90.94 199 PHE A CA 1
ATOM 1603 C C . PHE A 1 199 ? 4.990 -9.564 0.062 1.00 90.94 199 PHE A C 1
ATOM 1605 O O . PHE A 1 199 ? 5.006 -9.708 1.279 1.00 90.94 199 PHE A O 1
ATOM 1612 N N . HIS A 1 200 ? 6.040 -9.866 -0.703 1.00 87.38 200 HIS A N 1
ATOM 1613 C CA . HIS A 1 200 ? 7.325 -10.388 -0.234 1.00 87.38 200 HIS A CA 1
ATOM 1614 C C . HIS A 1 200 ? 7.260 -11.715 0.543 1.00 87.38 200 HIS A C 1
ATOM 1616 O O . HIS A 1 200 ? 8.238 -12.060 1.213 1.00 87.38 200 HIS A O 1
ATOM 1622 N N . GLN A 1 201 ? 6.186 -12.506 0.431 1.00 88.62 201 GLN A N 1
ATOM 1623 C CA . GLN A 1 201 ? 6.073 -13.807 1.108 1.00 88.62 201 GLN A CA 1
ATOM 1624 C C . GLN A 1 201 ? 7.280 -14.720 0.831 1.00 88.62 201 GLN A C 1
ATOM 1626 O O . GLN A 1 201 ? 7.797 -15.350 1.753 1.00 88.62 201 GLN A O 1
ATOM 1631 N N . LEU A 1 202 ? 7.756 -14.769 -0.420 1.00 87.19 202 LEU A N 1
ATOM 1632 C CA . LEU A 1 202 ? 8.891 -15.612 -0.831 1.00 87.19 202 LEU A CA 1
ATOM 1633 C C . LEU A 1 202 ? 10.267 -14.988 -0.543 1.00 87.19 202 LEU A C 1
ATOM 1635 O O . LEU A 1 202 ? 11.295 -15.630 -0.756 1.00 87.19 202 LEU A O 1
ATOM 1639 N N . THR A 1 203 ? 10.300 -13.735 -0.088 1.00 84.50 203 THR A N 1
ATOM 1640 C CA . THR A 1 203 ? 11.531 -13.058 0.345 1.00 84.50 203 THR A CA 1
ATOM 1641 C C . THR A 1 203 ? 11.683 -13.126 1.860 1.00 84.50 203 THR A C 1
ATOM 1643 O O . THR A 1 203 ? 12.754 -13.440 2.367 1.00 84.50 203 THR A O 1
ATOM 1646 N N . CYS A 1 204 ? 10.602 -12.852 2.587 1.00 80.88 204 CYS A N 1
ATOM 1647 C CA . CYS A 1 204 ? 10.532 -12.949 4.033 1.00 80.88 204 CYS A CA 1
ATOM 1648 C C . CYS A 1 204 ? 9.089 -13.241 4.448 1.00 80.88 204 CYS A C 1
ATOM 1650 O O . CYS A 1 204 ? 8.236 -12.351 4.459 1.00 80.88 204 CYS A O 1
ATOM 1652 N N . VAL A 1 205 ? 8.838 -14.486 4.854 1.00 80.88 205 VAL A N 1
ATOM 1653 C CA . VAL A 1 205 ? 7.503 -14.973 5.236 1.00 80.88 205 VAL A CA 1
ATOM 1654 C C . VAL A 1 205 ? 6.879 -14.100 6.333 1.00 80.88 205 VAL A C 1
ATOM 1656 O O . VAL A 1 205 ? 5.678 -13.850 6.327 1.00 80.88 205 VAL A O 1
ATOM 1659 N N . HIS A 1 206 ? 7.676 -13.587 7.262 1.00 75.25 206 HIS A N 1
ATOM 1660 C CA . HIS A 1 206 ? 7.167 -12.836 8.407 1.00 75.25 206 HIS A CA 1
ATOM 1661 C C . HIS A 1 206 ? 7.070 -11.322 8.158 1.00 75.25 206 HIS A C 1
ATOM 1663 O O . HIS A 1 206 ? 6.167 -10.681 8.677 1.00 75.25 206 HIS A O 1
ATOM 1669 N N . CYS A 1 207 ? 7.922 -10.733 7.321 1.00 73.62 207 CYS A N 1
ATOM 1670 C CA . CYS A 1 207 ? 8.122 -9.279 7.294 1.00 73.62 207 CYS A CA 1
ATOM 1671 C C . CYS A 1 207 ? 6.898 -8.467 6.839 1.00 73.62 207 CYS A C 1
ATOM 1673 O O . CYS A 1 207 ? 6.702 -7.345 7.286 1.00 73.62 207 CYS A O 1
ATOM 1675 N N . GLN A 1 208 ? 6.099 -9.003 5.917 1.00 78.75 208 GLN A N 1
ATOM 1676 C CA . GLN A 1 208 ? 4.981 -8.283 5.286 1.00 78.75 208 GLN A CA 1
ATOM 1677 C C . GLN A 1 208 ? 3.647 -9.023 5.450 1.00 78.75 208 GLN A C 1
ATOM 1679 O O . GLN A 1 208 ? 2.635 -8.653 4.853 1.00 78.75 208 GLN A O 1
ATOM 1684 N N . LYS A 1 209 ? 3.620 -10.079 6.275 1.00 82.81 209 LYS A N 1
ATOM 1685 C CA . LYS A 1 209 ? 2.372 -10.765 6.601 1.00 82.81 209 LYS A CA 1
ATOM 1686 C C . LYS A 1 209 ? 1.554 -9.860 7.519 1.00 82.81 209 LYS A C 1
ATOM 1688 O O . LYS A 1 209 ? 1.924 -9.622 8.666 1.00 82.81 209 LYS A O 1
ATOM 1693 N N . PHE A 1 210 ? 0.426 -9.373 7.020 1.00 80.12 210 PHE A N 1
ATOM 1694 C CA . PHE A 1 210 ? -0.476 -8.543 7.806 1.00 80.12 210 PHE A CA 1
ATOM 1695 C C . PHE A 1 210 ? -1.390 -9.401 8.702 1.00 80.12 210 PHE A C 1
ATOM 1697 O O . PHE A 1 210 ? -1.769 -10.518 8.325 1.00 80.12 210 PHE A O 1
ATOM 1704 N N . PRO A 1 211 ? -1.748 -8.914 9.908 1.00 77.31 211 PRO A N 1
ATOM 1705 C CA . PRO A 1 211 ? -2.741 -9.581 10.743 1.00 77.31 211 PRO A CA 1
ATOM 1706 C C . PRO A 1 211 ? -4.075 -9.679 10.002 1.00 77.31 211 PRO A C 1
ATOM 1708 O O . PRO A 1 211 ? -4.400 -8.810 9.201 1.00 77.31 211 PRO A O 1
ATOM 1711 N N . GLY A 1 212 ? -4.853 -10.727 10.277 1.00 82.94 212 GLY A N 1
ATOM 1712 C CA . GLY A 1 212 ? -6.169 -10.907 9.657 1.00 82.94 212 GLY A CA 1
ATOM 1713 C C . GLY A 1 212 ? -6.139 -11.371 8.199 1.00 82.94 212 GLY A C 1
ATOM 1714 O O . GLY A 1 212 ? -7.194 -11.413 7.586 1.00 82.94 212 GLY A O 1
ATOM 1715 N N . LEU A 1 213 ? -4.981 -11.757 7.643 1.00 87.75 213 LEU A N 1
ATOM 1716 C CA . LEU A 1 213 ? -4.879 -12.273 6.270 1.00 87.75 213 LEU A CA 1
ATOM 1717 C C . LEU A 1 213 ? -5.849 -13.430 5.988 1.00 87.75 213 LEU A C 1
ATOM 1719 O O . LEU A 1 213 ? -6.484 -13.440 4.942 1.00 87.75 213 LEU A O 1
ATOM 1723 N N . ASP A 1 214 ? -5.956 -14.403 6.892 1.00 89.06 214 ASP A N 1
ATOM 1724 C CA . ASP A 1 214 ? -6.818 -15.568 6.660 1.00 89.06 214 ASP A CA 1
ATOM 1725 C C . ASP A 1 214 ? -8.303 -15.184 6.751 1.00 89.06 214 ASP A C 1
ATOM 1727 O O . ASP A 1 214 ? -9.066 -15.496 5.843 1.00 89.06 214 ASP A O 1
ATOM 1731 N N . GLN A 1 215 ? -8.666 -14.349 7.732 1.00 89.38 215 GLN A N 1
ATOM 1732 C CA . GLN A 1 215 ? -10.000 -13.740 7.838 1.00 89.38 215 GLN A CA 1
ATOM 1733 C C . GLN A 1 215 ? -10.360 -12.936 6.581 1.00 89.38 215 GLN A C 1
ATOM 1735 O O . GLN A 1 215 ? -11.475 -13.031 6.092 1.00 89.38 215 GLN A O 1
ATOM 1740 N N . TRP A 1 216 ? -9.402 -12.188 6.025 1.00 90.94 216 TRP A N 1
ATOM 1741 C CA . TRP A 1 216 ? -9.582 -11.409 4.800 1.00 90.94 216 TRP A CA 1
ATOM 1742 C C . TRP A 1 216 ? -9.777 -12.285 3.566 1.00 90.94 216 TRP A C 1
ATOM 1744 O O . TRP A 1 216 ? -10.498 -11.901 2.660 1.00 90.94 216 TRP A O 1
ATOM 1754 N N . LYS A 1 217 ? -9.162 -13.470 3.488 1.00 91.19 217 LYS A N 1
ATOM 1755 C CA . LYS A 1 217 ? -9.412 -14.394 2.365 1.00 91.19 217 LYS A CA 1
ATOM 1756 C C . LYS A 1 217 ? -10.817 -14.992 2.414 1.00 91.19 217 LYS A C 1
ATOM 1758 O O . LYS A 1 217 ? -11.357 -15.331 1.364 1.00 91.19 217 LYS A O 1
ATOM 1763 N N . GLU A 1 218 ? -11.341 -15.181 3.621 1.00 90.81 218 GLU A N 1
ATOM 1764 C CA . GLU A 1 218 ? -12.609 -15.864 3.892 1.00 90.81 218 GLU A CA 1
ATOM 1765 C C . GLU A 1 218 ? -13.815 -14.918 3.902 1.00 90.81 218 GLU A C 1
ATOM 1767 O O . GLU A 1 218 ? -14.929 -15.367 3.656 1.00 90.81 218 GLU A O 1
ATOM 1772 N N . SER A 1 219 ? -13.603 -13.629 4.166 1.00 89.94 219 SER A N 1
ATOM 1773 C CA . SER A 1 219 ? -14.654 -12.610 4.189 1.00 89.94 219 SER A CA 1
ATOM 1774 C C . SER A 1 219 ? -15.182 -12.253 2.798 1.00 89.94 219 SER A C 1
ATOM 1776 O O . SER A 1 219 ? -14.488 -12.389 1.781 1.00 89.94 219 SER A O 1
ATOM 1778 N N . GLU A 1 220 ? -16.389 -11.699 2.759 1.00 84.94 220 GLU A N 1
ATOM 1779 C CA . GLU A 1 220 ? -16.981 -11.146 1.545 1.00 84.94 220 GLU A CA 1
ATOM 1780 C C . GLU A 1 220 ? -16.484 -9.709 1.297 1.00 84.94 220 GLU A C 1
ATOM 1782 O O . GLU A 1 220 ? -16.193 -8.982 2.251 1.00 84.94 220 GLU A O 1
ATOM 1787 N N . PRO A 1 221 ? -16.348 -9.271 0.027 1.00 79.44 221 PRO A N 1
ATOM 1788 C CA . PRO A 1 221 ? -15.963 -7.901 -0.303 1.00 79.44 221 PRO A CA 1
ATOM 1789 C C . PRO A 1 221 ? -16.839 -6.859 0.405 1.00 79.44 221 PRO A C 1
ATOM 1791 O O . PRO A 1 221 ? -18.048 -6.814 0.186 1.00 79.44 221 PRO A O 1
ATOM 1794 N N . GLY A 1 222 ? -16.210 -5.992 1.200 1.00 73.38 222 GLY A N 1
ATOM 1795 C CA . GLY A 1 222 ? -16.889 -4.932 1.960 1.00 73.38 222 GLY A CA 1
ATOM 1796 C C . GLY A 1 222 ? -17.087 -5.251 3.444 1.00 73.38 222 GLY A C 1
ATOM 1797 O O . GLY A 1 222 ? -17.544 -4.390 4.196 1.00 73.38 222 GLY A O 1
ATOM 1798 N N . ASP A 1 223 ? -16.694 -6.447 3.886 1.00 79.06 223 ASP A N 1
ATOM 1799 C CA . ASP A 1 223 ? -16.720 -6.807 5.299 1.00 79.06 223 ASP A CA 1
ATOM 1800 C C . ASP A 1 223 ? -15.786 -5.936 6.150 1.00 79.06 223 ASP A C 1
ATOM 1802 O O . ASP A 1 223 ? -14.687 -5.531 5.769 1.00 79.06 223 ASP A O 1
ATOM 1806 N N . ILE A 1 224 ? -16.211 -5.688 7.385 1.00 76.19 224 ILE A N 1
ATOM 1807 C CA . ILE A 1 224 ? -15.452 -4.918 8.369 1.00 76.19 224 ILE A CA 1
ATOM 1808 C C . ILE A 1 224 ? -14.506 -5.850 9.132 1.00 76.19 224 ILE A C 1
ATOM 1810 O O . ILE A 1 224 ? -14.896 -6.527 10.087 1.00 76.19 224 ILE A O 1
ATOM 1814 N N . ILE A 1 225 ? -13.218 -5.807 8.786 1.00 79.75 225 ILE A N 1
ATOM 1815 C CA . ILE A 1 225 ? -12.185 -6.599 9.465 1.00 79.75 225 ILE A CA 1
ATOM 1816 C C . ILE A 1 225 ? -11.411 -5.722 10.449 1.00 79.75 225 ILE A C 1
ATOM 1818 O O . ILE A 1 225 ? -10.477 -4.989 10.107 1.00 79.75 225 ILE A O 1
ATOM 1822 N N . LYS A 1 226 ? -11.786 -5.819 11.729 1.00 76.44 226 LYS A N 1
ATOM 1823 C CA . LYS A 1 226 ? -11.013 -5.232 12.832 1.00 76.44 226 LYS A CA 1
ATOM 1824 C C . LYS A 1 226 ? -9.868 -6.162 13.191 1.00 76.44 226 LYS A C 1
ATOM 1826 O O . LYS A 1 226 ? -10.089 -7.280 13.650 1.00 76.44 226 LYS A O 1
ATOM 1831 N N . VAL A 1 227 ? -8.646 -5.668 13.059 1.00 73.19 227 VAL A N 1
ATOM 1832 C CA . VAL A 1 227 ? -7.450 -6.468 13.310 1.00 73.19 227 VAL A CA 1
ATOM 1833 C C . VAL A 1 227 ? -6.831 -6.119 14.649 1.00 73.19 227 VAL A C 1
ATOM 1835 O O . VAL A 1 227 ? -6.541 -4.965 14.963 1.00 73.19 227 VAL A O 1
ATOM 1838 N N . SER A 1 228 ? -6.602 -7.152 15.455 1.00 62.41 228 SER A N 1
ATOM 1839 C CA . SER A 1 228 ? -5.812 -7.017 16.671 1.00 62.41 228 SER A CA 1
ATOM 1840 C C . SER A 1 228 ? -4.338 -6.908 16.289 1.00 62.41 228 SER A C 1
ATOM 1842 O O . SER A 1 228 ? -3.768 -7.852 15.743 1.00 62.41 228 SER A O 1
ATOM 1844 N N . VAL A 1 229 ? -3.674 -5.815 16.672 1.00 61.72 229 VAL A N 1
ATOM 1845 C CA . VAL A 1 229 ? -2.209 -5.656 16.551 1.00 61.72 229 VAL A CA 1
ATOM 1846 C C . VAL A 1 229 ? -1.490 -6.438 17.665 1.00 61.72 229 VAL A C 1
ATOM 1848 O O . VAL A 1 229 ? -0.579 -5.958 18.323 1.00 61.72 229 VAL A O 1
ATOM 1851 N N . ARG A 1 230 ? -1.912 -7.686 17.895 1.00 51.44 230 ARG A N 1
ATOM 1852 C CA . ARG A 1 230 ? -1.133 -8.666 18.673 1.00 51.44 230 ARG A CA 1
ATOM 1853 C C . ARG A 1 230 ? -0.127 -9.398 17.794 1.00 51.44 230 ARG A C 1
ATOM 1855 O O . ARG A 1 230 ? 0.538 -10.319 18.253 1.00 51.44 230 ARG A O 1
ATOM 1862 N N . CYS A 1 231 ? -0.064 -9.035 16.515 1.00 44.59 231 CYS A N 1
ATOM 1863 C CA . CYS A 1 231 ? 0.817 -9.695 15.584 1.00 44.59 231 CYS A CA 1
ATOM 1864 C C . CYS A 1 231 ? 2.265 -9.326 15.927 1.00 44.59 231 CYS A C 1
ATOM 1866 O O . CYS A 1 231 ? 2.564 -8.134 15.984 1.00 44.59 231 CYS A O 1
ATOM 1868 N N . PRO A 1 232 ? 3.161 -10.312 16.080 1.00 44.59 232 PRO A N 1
ATOM 1869 C CA . PRO A 1 232 ? 4.590 -10.093 16.297 1.00 44.59 232 PRO A CA 1
ATOM 1870 C C . PRO A 1 232 ? 5.307 -9.342 15.152 1.00 44.59 232 PRO A C 1
ATOM 1872 O O . PRO A 1 232 ? 6.519 -9.221 15.173 1.00 44.59 232 PRO A O 1
ATOM 1875 N N . LEU A 1 233 ? 4.578 -8.861 14.141 1.00 46.94 233 LEU A N 1
ATOM 1876 C CA . LEU A 1 233 ? 5.062 -8.392 12.839 1.00 46.94 233 LEU A CA 1
ATOM 1877 C C . LEU A 1 233 ? 4.807 -6.894 12.618 1.00 46.94 233 LEU A C 1
ATOM 1879 O O . LEU A 1 233 ? 4.837 -6.401 11.491 1.00 46.94 233 LEU A O 1
ATOM 1883 N N . ALA A 1 234 ? 4.484 -6.157 13.681 1.00 49.53 234 ALA A N 1
ATOM 1884 C CA . ALA A 1 234 ? 4.277 -4.725 13.583 1.00 49.53 234 ALA A CA 1
ATOM 1885 C C . ALA A 1 234 ? 5.614 -4.038 13.262 1.00 49.53 234 ALA A C 1
ATOM 1887 O O . ALA A 1 234 ? 6.476 -3.908 14.127 1.00 49.53 234 ALA A O 1
ATOM 1888 N N . HIS A 1 235 ? 5.768 -3.551 12.025 1.00 61.62 235 HIS A N 1
ATOM 1889 C CA . HIS A 1 235 ? 6.732 -2.491 11.719 1.00 61.62 235 HIS A CA 1
ATOM 1890 C C . HIS A 1 235 ? 6.635 -1.410 12.810 1.00 61.62 235 HIS A C 1
ATOM 1892 O O . HIS A 1 235 ? 5.518 -1.084 13.214 1.00 61.62 235 HIS A O 1
ATOM 1898 N N . GLY A 1 236 ? 7.757 -0.842 13.275 1.00 68.88 236 GLY A N 1
ATOM 1899 C CA . GLY A 1 236 ? 7.792 0.071 14.436 1.00 68.88 236 GLY A CA 1
ATOM 1900 C C . GLY A 1 236 ? 6.704 1.160 14.457 1.00 68.88 236 GLY A C 1
ATOM 1901 O O . GLY A 1 236 ? 6.179 1.487 15.517 1.00 68.88 236 GLY A O 1
ATOM 1902 N N . LEU A 1 237 ? 6.266 1.635 13.283 1.00 74.81 237 LEU A N 1
ATOM 1903 C CA . LEU A 1 237 ? 5.114 2.530 13.137 1.00 74.81 237 LEU A CA 1
ATOM 1904 C C . LEU A 1 237 ? 3.783 1.907 13.607 1.00 74.81 237 LEU A C 1
ATOM 1906 O O . LEU A 1 237 ? 3.059 2.514 14.387 1.00 74.81 237 LEU A O 1
ATOM 1910 N N . MET A 1 238 ? 3.447 0.696 13.156 1.00 76.38 238 MET A N 1
ATOM 1911 C CA . MET A 1 238 ? 2.228 -0.016 13.566 1.00 76.38 238 MET A CA 1
ATOM 1912 C C . MET A 1 238 ? 2.233 -0.315 15.068 1.00 76.38 238 MET A C 1
ATOM 1914 O O . MET A 1 238 ? 1.182 -0.264 15.712 1.00 76.38 238 MET A O 1
ATOM 1918 N N . TYR A 1 239 ? 3.415 -0.589 15.626 1.00 78.25 239 TYR A N 1
ATOM 1919 C CA . TYR A 1 239 ? 3.589 -0.809 17.056 1.00 78.25 239 TYR A CA 1
ATOM 1920 C C . TYR A 1 239 ? 3.345 0.477 17.858 1.00 78.25 239 TYR A C 1
ATOM 1922 O O . TYR A 1 239 ? 2.503 0.475 18.756 1.00 78.25 239 TYR A O 1
ATOM 1930 N N . GLU A 1 240 ? 3.978 1.597 17.485 1.00 84.19 240 GLU A N 1
ATOM 1931 C CA . GLU A 1 240 ? 3.751 2.898 18.136 1.00 84.19 240 GLU A CA 1
ATOM 1932 C C . GLU A 1 240 ? 2.272 3.313 18.074 1.00 84.19 240 GLU A C 1
ATOM 1934 O O . GLU A 1 240 ? 1.700 3.763 19.068 1.00 84.19 240 GLU A O 1
ATOM 1939 N N . MET A 1 241 ? 1.615 3.104 16.933 1.00 83.69 241 MET A N 1
ATOM 1940 C CA . MET A 1 241 ? 0.198 3.431 16.771 1.00 83.69 241 MET A CA 1
ATOM 1941 C C . MET A 1 241 ? -0.704 2.556 17.650 1.00 83.69 241 MET A C 1
ATOM 1943 O O . MET A 1 241 ? -1.644 3.067 18.264 1.00 83.69 241 MET A O 1
ATOM 1947 N N . CYS A 1 242 ? -0.398 1.262 17.789 1.00 80.75 242 CYS A N 1
ATOM 1948 C CA . CYS A 1 242 ? -1.093 0.397 18.745 1.00 80.75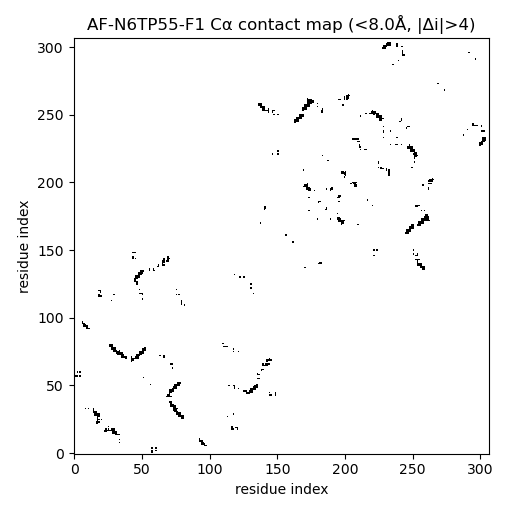 242 CYS A CA 1
ATOM 1949 C C . CYS A 1 242 ? -0.938 0.916 20.182 1.00 80.75 242 CYS A C 1
ATOM 1951 O O . CYS A 1 242 ? -1.929 1.044 20.907 1.00 80.75 242 CYS A O 1
ATOM 1953 N N . LEU A 1 243 ? 0.287 1.278 20.580 1.00 84.69 243 LEU A N 1
ATOM 1954 C CA . LEU A 1 243 ? 0.577 1.840 21.904 1.00 84.69 243 LEU A CA 1
ATOM 1955 C C . LEU A 1 243 ? -0.139 3.179 22.139 1.00 84.69 243 LEU A C 1
ATOM 1957 O O . LEU A 1 243 ? -0.530 3.478 23.264 1.00 84.69 243 LEU A O 1
ATOM 1961 N N . ASN A 1 244 ? -0.386 3.954 21.080 1.00 86.06 244 ASN A N 1
ATOM 1962 C CA . ASN A 1 244 ? -1.152 5.201 21.129 1.00 86.06 244 ASN A CA 1
ATOM 1963 C C . ASN A 1 244 ? -2.684 5.000 21.069 1.00 86.06 244 ASN A C 1
ATOM 1965 O O . ASN A 1 244 ? -3.427 5.971 20.942 1.00 86.06 244 ASN A O 1
ATOM 1969 N N . GLY A 1 245 ? -3.174 3.758 21.165 1.00 83.38 245 GLY A N 1
ATOM 1970 C CA . GLY A 1 245 ? -4.604 3.450 21.244 1.00 83.38 245 GLY A CA 1
ATOM 1971 C C . GLY A 1 245 ? -5.346 3.486 19.906 1.00 83.38 245 GLY A C 1
ATOM 1972 O O . GLY A 1 245 ? -6.580 3.543 19.901 1.00 83.38 245 GLY A O 1
ATOM 1973 N N . TYR A 1 246 ? -4.631 3.445 18.775 1.00 85.00 246 TYR A N 1
ATOM 1974 C CA . TYR A 1 246 ? -5.268 3.351 17.464 1.00 85.00 246 TYR A CA 1
ATOM 1975 C C . TYR A 1 246 ? -5.902 1.973 17.258 1.00 85.00 246 TYR A C 1
ATOM 1977 O O . TYR A 1 246 ? -5.362 0.936 17.643 1.00 85.00 246 TYR A O 1
ATOM 1985 N N . THR A 1 247 ? -7.057 1.962 16.602 1.00 81.12 247 THR A N 1
ATOM 1986 C CA . THR A 1 247 ? -7.683 0.748 16.079 1.00 81.12 247 THR A CA 1
ATOM 1987 C C . THR A 1 247 ? -7.232 0.543 14.641 1.00 81.12 247 THR A C 1
ATOM 1989 O O . THR A 1 247 ? -7.431 1.421 13.803 1.00 81.12 247 THR A O 1
ATOM 1992 N N . VAL A 1 248 ? -6.648 -0.614 14.350 1.00 80.81 248 VAL A N 1
ATOM 1993 C CA . VAL A 1 248 ? -6.269 -0.975 12.984 1.00 80.81 248 VAL A CA 1
ATOM 1994 C C . VAL A 1 248 ? -7.447 -1.671 12.314 1.00 80.81 248 VAL A C 1
ATOM 1996 O O . VAL A 1 248 ? -8.041 -2.601 12.865 1.00 80.81 248 VAL A O 1
ATOM 1999 N N . VAL A 1 249 ? -7.793 -1.182 11.133 1.00 83.81 249 VAL A N 1
ATOM 2000 C CA . VAL A 1 249 ? -8.864 -1.690 10.285 1.00 83.81 249 VAL A CA 1
ATOM 2001 C C . VAL A 1 249 ? -8.236 -2.121 8.972 1.00 83.81 249 VAL A C 1
ATOM 2003 O O . VAL A 1 249 ? -7.518 -1.342 8.345 1.00 83.81 249 VAL A O 1
ATOM 2006 N N . LEU A 1 250 ? -8.476 -3.363 8.572 1.00 86.69 250 LEU A N 1
ATOM 2007 C CA . LEU A 1 250 ? -8.024 -3.866 7.285 1.00 86.69 250 LEU A CA 1
ATOM 2008 C C . LEU A 1 250 ? -9.090 -3.553 6.234 1.00 86.69 250 LEU A C 1
ATOM 2010 O O . LEU A 1 250 ? -10.260 -3.864 6.444 1.00 86.69 250 LEU A O 1
ATOM 2014 N N . LEU A 1 251 ? -8.678 -2.932 5.129 1.00 87.31 251 LEU A N 1
ATOM 2015 C CA . LEU A 1 251 ? -9.552 -2.668 3.994 1.00 87.31 251 LEU A CA 1
ATOM 2016 C C . LEU A 1 251 ? -9.907 -3.991 3.309 1.00 87.31 251 LEU A C 1
ATOM 2018 O O . LEU A 1 251 ? -9.032 -4.702 2.805 1.00 87.31 251 LEU A O 1
ATOM 2022 N N . ASP A 1 252 ? -11.194 -4.314 3.308 1.00 87.31 252 ASP A N 1
ATOM 2023 C CA . ASP A 1 252 ? -11.743 -5.456 2.589 1.00 87.31 252 ASP A CA 1
ATOM 2024 C C . ASP A 1 252 ? -12.218 -5.048 1.185 1.00 87.31 252 ASP A C 1
ATOM 2026 O O . ASP A 1 252 ? -12.540 -3.889 0.938 1.00 87.31 252 ASP A O 1
ATOM 2030 N N . GLY A 1 253 ? -12.202 -5.980 0.232 1.00 84.62 253 GLY A N 1
ATOM 2031 C CA . GLY A 1 253 ? -12.620 -5.748 -1.156 1.00 84.62 253 GLY A CA 1
ATOM 2032 C C . GLY A 1 253 ? -11.597 -5.022 -2.040 1.00 84.62 253 GLY A C 1
ATOM 2033 O O . GLY A 1 253 ? -11.526 -5.306 -3.241 1.00 84.62 253 GLY A O 1
ATOM 2034 N N . ALA A 1 254 ? -10.737 -4.185 -1.453 1.00 89.38 254 ALA A N 1
ATOM 2035 C CA . ALA A 1 254 ? -9.716 -3.420 -2.162 1.00 89.38 254 ALA A CA 1
ATOM 2036 C C . ALA A 1 254 ? -8.280 -3.723 -1.700 1.00 89.38 254 ALA A C 1
ATOM 2038 O O . ALA A 1 254 ? -8.013 -3.968 -0.526 1.00 89.38 254 ALA A O 1
ATOM 2039 N N . PHE A 1 255 ? -7.345 -3.724 -2.652 1.00 93.38 255 PHE A N 1
ATOM 2040 C CA . PHE A 1 255 ? -5.960 -4.154 -2.445 1.00 93.38 255 PHE A CA 1
ATOM 2041 C C . PHE A 1 255 ? -5.018 -3.568 -3.504 1.00 93.38 255 PHE A C 1
ATOM 2043 O O . PHE A 1 255 ? -5.449 -3.073 -4.547 1.00 93.38 255 PHE A O 1
ATOM 2050 N N . LEU A 1 256 ? -3.715 -3.655 -3.243 1.00 94.19 256 LEU A N 1
ATOM 2051 C CA . LEU A 1 256 ? -2.653 -3.341 -4.196 1.00 94.19 256 LEU A CA 1
ATOM 2052 C C . LEU A 1 256 ? -1.976 -4.627 -4.680 1.00 94.19 256 LEU A C 1
ATOM 2054 O O . LEU A 1 256 ? -1.861 -5.601 -3.935 1.00 94.19 256 LEU A O 1
ATOM 2058 N N . VAL A 1 257 ? -1.481 -4.619 -5.914 1.00 93.69 257 VAL A N 1
ATOM 2059 C CA . VAL A 1 257 ? -0.764 -5.745 -6.512 1.00 93.69 257 VAL A CA 1
ATOM 2060 C C . VAL A 1 257 ? 0.537 -5.272 -7.130 1.00 93.69 257 VAL A C 1
ATOM 2062 O O . VAL A 1 257 ? 0.541 -4.432 -8.025 1.00 93.69 257 VAL A O 1
ATOM 2065 N N . HIS A 1 258 ? 1.643 -5.864 -6.708 1.00 92.44 258 HIS A N 1
ATOM 2066 C CA . HIS A 1 258 ? 2.885 -5.809 -7.454 1.00 92.44 258 HIS A CA 1
ATOM 2067 C C . HIS A 1 258 ? 2.796 -6.758 -8.655 1.00 92.44 258 HIS A C 1
ATOM 2069 O O . HIS A 1 258 ? 2.635 -7.972 -8.493 1.00 92.44 258 HIS A O 1
ATOM 2075 N N . TRP A 1 259 ? 2.883 -6.198 -9.861 1.00 86.00 259 TRP A N 1
ATOM 2076 C CA . TRP A 1 259 ? 2.793 -6.943 -11.115 1.00 86.00 259 TRP A CA 1
ATOM 2077 C C . TRP A 1 259 ? 3.687 -6.302 -12.192 1.00 86.00 259 TRP A C 1
ATOM 2079 O O . TRP A 1 259 ? 3.749 -5.070 -12.278 1.00 86.00 259 TRP A O 1
ATOM 2089 N N . PRO A 1 260 ? 4.352 -7.095 -13.052 1.00 83.06 260 PRO A N 1
ATOM 2090 C CA . PRO A 1 260 ? 4.322 -8.558 -13.120 1.00 83.06 260 PRO A CA 1
ATOM 2091 C C . PRO A 1 260 ? 5.351 -9.240 -12.202 1.00 83.06 260 PRO A C 1
ATOM 2093 O O . PRO A 1 260 ? 6.495 -8.799 -12.096 1.00 83.06 260 PRO A O 1
ATOM 2096 N N . GLY A 1 261 ? 4.966 -10.377 -11.616 1.00 88.44 261 GLY A N 1
ATOM 2097 C CA . GLY A 1 261 ? 5.876 -11.315 -10.959 1.00 88.44 261 GLY A CA 1
ATOM 2098 C C . GLY A 1 261 ? 5.904 -11.254 -9.430 1.00 88.44 261 GLY A C 1
ATOM 2099 O O . GLY A 1 261 ? 5.625 -10.230 -8.801 1.00 88.44 261 GLY A O 1
ATOM 2100 N N . ILE A 1 262 ? 6.307 -12.387 -8.848 1.00 88.94 262 ILE A N 1
ATOM 2101 C CA . ILE A 1 262 ? 6.508 -12.579 -7.410 1.00 88.94 262 ILE A CA 1
ATOM 2102 C C . ILE A 1 262 ? 7.997 -12.444 -7.088 1.00 88.94 262 ILE A C 1
ATOM 2104 O O . ILE A 1 262 ? 8.824 -13.162 -7.659 1.00 88.94 262 ILE A O 1
ATOM 2108 N N . LYS A 1 263 ? 8.359 -11.543 -6.166 1.00 84.06 263 LYS A N 1
ATOM 2109 C CA . LYS A 1 263 ? 9.755 -11.358 -5.757 1.00 84.06 263 LYS A CA 1
ATOM 2110 C C . LYS A 1 263 ? 10.210 -12.524 -4.882 1.00 84.06 263 LYS A C 1
ATOM 2112 O O . LYS A 1 263 ? 9.715 -12.756 -3.778 1.00 84.06 263 LYS A O 1
ATOM 2117 N N . THR A 1 264 ? 11.218 -13.238 -5.363 1.00 82.62 264 THR A N 1
ATOM 2118 C CA . THR A 1 264 ? 11.905 -14.297 -4.616 1.00 82.62 264 THR A CA 1
ATOM 2119 C C . THR A 1 264 ? 13.113 -13.746 -3.865 1.00 82.62 264 THR A C 1
ATOM 2121 O O . THR A 1 264 ? 13.770 -12.819 -4.348 1.00 82.62 264 THR A O 1
ATOM 2124 N N . ALA A 1 265 ? 13.469 -14.365 -2.736 1.00 73.88 265 ALA A N 1
ATOM 2125 C CA . ALA A 1 265 ? 14.693 -14.033 -2.013 1.00 73.88 265 ALA A CA 1
ATOM 2126 C C . ALA A 1 265 ? 15.928 -14.050 -2.937 1.00 73.88 265 ALA A C 1
ATOM 2128 O O . ALA A 1 265 ? 16.160 -15.004 -3.688 1.00 73.88 265 ALA A O 1
ATOM 2129 N N . LYS A 1 266 ? 16.753 -12.998 -2.868 1.00 70.12 266 LYS A N 1
ATOM 2130 C CA . LYS A 1 266 ? 18.074 -13.003 -3.509 1.00 70.12 266 LYS A CA 1
ATOM 2131 C C . LYS A 1 266 ? 18.983 -13.984 -2.758 1.00 70.12 266 LYS A C 1
ATOM 2133 O O . LYS A 1 266 ? 18.977 -14.017 -1.534 1.00 70.12 266 LYS A O 1
ATOM 2138 N N . ARG A 1 267 ? 19.799 -14.763 -3.484 1.00 58.69 267 ARG A N 1
ATOM 2139 C CA . ARG A 1 267 ? 20.696 -15.786 -2.893 1.00 58.69 267 ARG A CA 1
ATOM 2140 C C . ARG A 1 267 ? 21.726 -15.218 -1.908 1.00 58.69 267 ARG A C 1
ATOM 2142 O O . ARG A 1 267 ? 22.186 -15.952 -1.042 1.00 58.69 267 ARG A O 1
ATOM 2149 N N . LYS A 1 268 ? 22.114 -13.949 -2.064 1.00 59.75 268 LYS A N 1
ATOM 2150 C CA . LYS A 1 268 ? 22.955 -13.187 -1.133 1.00 59.75 268 LYS A CA 1
ATOM 2151 C C . LYS A 1 268 ? 22.544 -11.724 -1.182 1.00 59.75 268 LYS A C 1
ATOM 2153 O O . LYS A 1 268 ? 22.228 -11.216 -2.262 1.00 59.75 268 LYS A O 1
ATOM 2158 N N . ASP A 1 269 ? 22.599 -11.056 -0.034 1.00 65.69 269 ASP A N 1
ATOM 2159 C CA . ASP A 1 269 ? 22.604 -9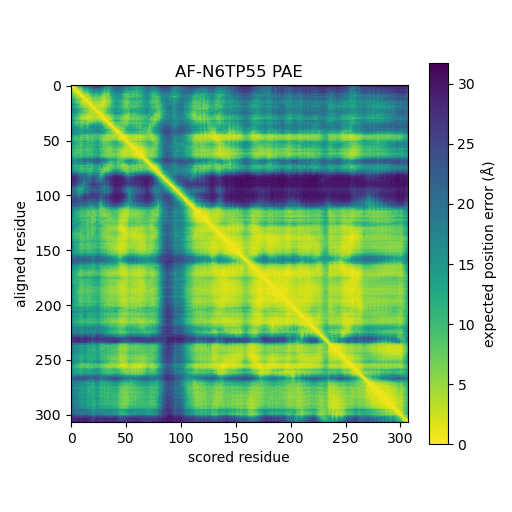.601 -0.020 1.00 65.69 269 ASP A CA 1
ATOM 2160 C C . ASP A 1 269 ? 23.806 -9.100 -0.811 1.00 65.69 269 ASP A C 1
ATOM 2162 O O . ASP A 1 269 ? 24.921 -9.619 -0.704 1.00 65.69 269 ASP A O 1
ATOM 2166 N N . GLU A 1 270 ? 23.566 -8.105 -1.656 1.00 73.38 270 GLU A N 1
ATOM 2167 C CA . GLU A 1 270 ? 24.638 -7.510 -2.436 1.00 73.38 270 GLU A CA 1
ATOM 2168 C C . GLU A 1 270 ? 25.620 -6.832 -1.465 1.00 73.38 270 GLU A C 1
ATOM 2170 O O . GLU A 1 270 ? 25.173 -6.045 -0.625 1.00 73.38 270 GLU A O 1
ATOM 2175 N N . PRO A 1 271 ? 26.939 -7.106 -1.545 1.00 78.19 271 PRO A N 1
ATOM 2176 C CA . PRO A 1 271 ? 27.905 -6.665 -0.534 1.00 78.19 271 PRO A CA 1
ATOM 2177 C C . PRO A 1 271 ? 27.866 -5.164 -0.235 1.00 78.19 271 PRO A C 1
ATOM 2179 O O . PRO A 1 271 ? 28.049 -4.751 0.907 1.00 78.19 271 PRO A O 1
ATOM 2182 N N . TRP A 1 272 ? 27.559 -4.343 -1.243 1.00 76.25 272 TRP A N 1
ATOM 2183 C CA . TRP A 1 272 ? 27.435 -2.895 -1.087 1.00 76.25 272 TRP A CA 1
ATOM 2184 C C . TRP A 1 272 ? 26.276 -2.480 -0.169 1.00 76.25 272 TRP A C 1
ATOM 2186 O O . TRP A 1 272 ? 26.344 -1.411 0.425 1.00 76.25 272 TRP A O 1
ATOM 2196 N N . ARG A 1 273 ? 25.219 -3.296 -0.024 1.00 74.50 273 ARG A N 1
ATOM 2197 C CA . ARG A 1 273 ? 24.050 -2.996 0.825 1.00 74.50 273 ARG A CA 1
ATOM 2198 C C . ARG A 1 273 ? 24.328 -3.228 2.301 1.00 74.50 273 ARG A C 1
ATOM 2200 O O . ARG A 1 273 ? 23.701 -2.579 3.131 1.00 74.50 273 ARG A O 1
ATOM 2207 N N . VAL A 1 274 ? 25.251 -4.132 2.628 1.00 81.00 274 VAL A N 1
ATOM 2208 C CA . VAL A 1 274 ? 25.497 -4.602 4.000 1.00 81.00 274 VAL A CA 1
ATOM 2209 C C . VAL A 1 274 ? 25.773 -3.453 4.985 1.00 81.00 274 VAL A C 1
ATOM 2211 O O . VAL A 1 274 ? 25.123 -3.421 6.034 1.00 81.00 274 VAL A O 1
ATOM 2214 N N . PRO A 1 275 ? 26.633 -2.457 4.678 1.00 81.62 275 PRO A N 1
ATOM 2215 C CA . PRO A 1 275 ? 26.861 -1.328 5.584 1.00 81.62 275 PRO A CA 1
ATOM 2216 C C . PRO A 1 275 ? 25.597 -0.494 5.831 1.00 81.62 275 PRO A C 1
ATOM 2218 O O . PRO A 1 275 ? 25.354 -0.051 6.953 1.00 81.62 275 PRO A O 1
ATOM 2221 N N . TYR A 1 276 ? 24.767 -0.306 4.801 1.00 80.25 276 TYR A N 1
ATOM 2222 C CA . TYR A 1 276 ? 23.518 0.451 4.902 1.00 80.25 276 TYR A CA 1
ATOM 2223 C C . TYR A 1 276 ? 22.444 -0.313 5.673 1.00 80.25 276 TYR A C 1
ATOM 2225 O O . TYR A 1 276 ? 21.736 0.289 6.473 1.00 80.25 276 TYR A O 1
ATOM 2233 N N . VAL A 1 277 ? 22.342 -1.632 5.476 1.00 80.88 277 VAL A N 1
ATOM 2234 C CA . VAL A 1 277 ? 21.440 -2.497 6.253 1.00 80.88 277 VAL A CA 1
ATOM 2235 C C . VAL A 1 277 ? 21.796 -2.416 7.733 1.00 80.88 277 VAL A C 1
ATOM 2237 O O . VAL A 1 277 ? 20.915 -2.154 8.547 1.00 80.88 277 VAL A O 1
ATOM 2240 N N . LYS A 1 278 ? 23.087 -2.532 8.075 1.00 81.94 278 LYS A N 1
ATOM 2241 C CA . LYS A 1 278 ? 23.556 -2.398 9.460 1.00 81.94 278 LYS A CA 1
ATOM 2242 C C . LYS A 1 278 ? 23.224 -1.023 10.045 1.00 81.94 278 LYS A C 1
ATOM 2244 O O . LYS A 1 278 ? 22.591 -0.946 11.090 1.00 81.94 278 LYS A O 1
ATOM 2249 N N . LYS A 1 279 ? 23.558 0.058 9.333 1.00 84.31 279 LYS A N 1
ATOM 2250 C CA . LYS A 1 279 ? 23.247 1.429 9.769 1.00 84.31 279 LYS A CA 1
ATOM 2251 C C . LYS A 1 279 ? 21.745 1.644 9.982 1.00 84.31 279 LYS A C 1
ATOM 2253 O O . LYS A 1 279 ? 21.345 2.266 10.960 1.00 84.31 279 LYS A O 1
ATOM 2258 N N . ASN A 1 280 ? 20.909 1.131 9.080 1.00 80.81 280 ASN A N 1
ATOM 2259 C CA . ASN A 1 280 ? 19.456 1.232 9.203 1.00 80.81 280 ASN A CA 1
ATOM 2260 C C . ASN A 1 280 ? 18.936 0.439 10.406 1.00 80.81 280 ASN A C 1
ATOM 2262 O O . ASN A 1 280 ? 18.030 0.913 11.088 1.00 80.81 280 ASN A O 1
ATOM 2266 N N . GLN A 1 281 ? 19.521 -0.728 10.686 1.00 83.00 281 GLN A N 1
ATOM 2267 C CA . GLN A 1 281 ? 19.177 -1.530 11.856 1.00 83.00 281 GLN A CA 1
ATOM 2268 C C . GLN A 1 281 ? 19.534 -0.807 13.160 1.00 83.00 281 GLN A C 1
ATOM 2270 O O . GLN A 1 281 ? 18.726 -0.793 14.085 1.00 83.00 281 GLN A O 1
ATOM 2275 N N . ASP A 1 282 ? 20.698 -0.159 13.224 1.00 85.12 282 ASP A N 1
ATOM 2276 C CA . ASP A 1 282 ? 21.120 0.605 14.403 1.00 85.12 282 ASP A CA 1
ATOM 2277 C C . ASP A 1 282 ? 20.159 1.777 14.679 1.00 85.12 282 ASP A C 1
ATOM 2279 O O . ASP A 1 282 ? 19.687 1.948 15.804 1.00 85.12 282 ASP A O 1
ATOM 2283 N N . VAL A 1 283 ? 19.783 2.528 13.635 1.00 83.62 283 VAL A N 1
ATOM 2284 C CA . VAL A 1 283 ? 18.788 3.615 13.732 1.00 83.62 283 VAL A CA 1
ATOM 2285 C C . VAL A 1 283 ? 17.414 3.083 14.154 1.00 83.62 283 VAL A C 1
ATOM 2287 O O . VAL A 1 283 ? 16.728 3.708 14.965 1.00 83.62 283 VAL A O 1
ATOM 2290 N N . TYR A 1 284 ? 17.002 1.929 13.625 1.00 81.94 284 TYR A N 1
ATOM 2291 C CA . TYR A 1 284 ? 15.743 1.284 13.997 1.00 81.94 284 TYR A CA 1
ATOM 2292 C C . TYR A 1 284 ? 15.721 0.895 15.479 1.00 81.94 284 TYR A C 1
ATOM 2294 O O . TYR A 1 284 ? 14.760 1.204 16.183 1.00 81.94 284 TYR A O 1
ATOM 2302 N N . ASN A 1 285 ? 16.801 0.290 15.974 1.00 84.19 285 ASN A N 1
ATOM 2303 C CA . ASN A 1 285 ? 16.932 -0.084 17.379 1.00 84.19 285 ASN A CA 1
ATOM 2304 C C . ASN A 1 285 ? 16.893 1.154 18.293 1.00 84.19 285 ASN A C 1
ATOM 2306 O O . ASN A 1 285 ? 16.195 1.155 19.304 1.00 84.19 285 ASN A O 1
ATOM 2310 N N . GLU A 1 286 ? 17.569 2.244 17.918 1.00 87.81 286 GLU A N 1
ATOM 2311 C CA . GLU A 1 286 ? 17.505 3.506 18.667 1.00 87.81 286 GLU A CA 1
ATOM 2312 C C . GLU A 1 286 ? 16.074 4.076 18.717 1.00 87.81 286 GLU A C 1
ATOM 2314 O O . GLU A 1 286 ? 15.629 4.596 19.746 1.00 87.81 286 GLU A O 1
ATOM 2319 N N . MET A 1 287 ? 15.334 3.975 17.610 1.00 84.94 287 MET A N 1
ATOM 2320 C CA . MET A 1 287 ? 13.940 4.412 17.524 1.00 84.94 287 MET A CA 1
ATOM 2321 C C . MET A 1 287 ? 13.019 3.563 18.409 1.00 84.94 287 MET A C 1
ATOM 2323 O O . MET A 1 287 ? 12.200 4.128 19.137 1.00 84.94 287 MET A O 1
ATOM 2327 N N . LEU A 1 288 ? 13.191 2.239 18.422 1.00 82.81 288 LEU A N 1
ATOM 2328 C CA . LEU A 1 288 ? 12.449 1.346 19.317 1.00 82.81 288 LEU A CA 1
ATOM 2329 C C . LEU A 1 288 ? 12.702 1.671 20.790 1.00 82.81 288 LEU A C 1
ATOM 2331 O O . LEU A 1 288 ? 11.759 1.798 21.568 1.00 82.81 288 LEU A O 1
ATOM 2335 N N . GLU A 1 289 ? 13.954 1.916 21.168 1.00 86.12 289 GLU A N 1
ATOM 2336 C CA . GLU A 1 289 ? 14.299 2.329 22.529 1.00 86.12 289 GLU A CA 1
ATOM 2337 C C . GLU A 1 289 ? 13.623 3.652 22.929 1.00 86.12 289 GLU A C 1
ATOM 2339 O O . GLU A 1 289 ? 13.175 3.823 24.067 1.00 86.12 289 GLU A O 1
ATOM 2344 N N . LYS A 1 290 ? 13.483 4.597 21.990 1.00 89.12 290 LYS A N 1
ATOM 2345 C CA . LYS A 1 290 ? 12.714 5.832 22.221 1.00 89.12 290 LYS A CA 1
ATOM 2346 C C . LYS A 1 290 ? 11.224 5.542 22.428 1.00 89.12 290 LYS A C 1
ATOM 2348 O O . LYS A 1 290 ? 10.628 6.136 23.325 1.00 89.12 290 LYS A O 1
ATOM 2353 N N . ILE A 1 291 ? 10.633 4.631 21.652 1.00 86.38 291 ILE A N 1
ATOM 2354 C CA . ILE A 1 291 ? 9.233 4.205 21.821 1.00 86.38 291 ILE A CA 1
ATOM 2355 C C . ILE A 1 291 ? 9.038 3.563 23.200 1.00 86.38 291 ILE A C 1
ATOM 2357 O O . ILE A 1 291 ? 8.118 3.946 23.920 1.00 86.38 291 ILE A O 1
ATOM 2361 N N . HIS A 1 292 ? 9.927 2.656 23.609 1.00 85.19 292 HIS A N 1
ATOM 2362 C CA . HIS A 1 292 ? 9.855 1.978 24.907 1.00 85.19 292 HIS A CA 1
ATOM 2363 C C . HIS A 1 292 ? 9.971 2.918 26.102 1.00 85.19 292 HIS A C 1
ATOM 2365 O O . HIS A 1 292 ? 9.323 2.693 27.121 1.00 85.19 292 HIS A O 1
ATOM 2371 N N . ARG A 1 293 ? 10.754 3.994 25.982 1.00 90.00 293 ARG A N 1
ATOM 2372 C CA . ARG A 1 293 ? 10.808 5.040 27.014 1.00 90.00 293 ARG A CA 1
ATOM 2373 C C . ARG A 1 293 ? 9.556 5.915 27.044 1.00 90.00 293 ARG A C 1
ATOM 2375 O O . ARG A 1 293 ? 9.199 6.421 28.102 1.00 90.00 293 ARG A O 1
ATOM 2382 N N . LYS A 1 294 ? 8.912 6.125 25.894 1.00 90.56 294 LYS A N 1
ATOM 2383 C CA . LYS A 1 294 ? 7.763 7.030 25.739 1.00 90.56 294 LYS A CA 1
ATOM 2384 C C . LYS A 1 294 ? 6.431 6.384 26.124 1.00 90.56 294 LYS A C 1
ATOM 2386 O O . LYS A 1 294 ? 5.544 7.084 26.604 1.00 90.56 294 LYS A O 1
ATOM 2391 N N . TYR A 1 295 ? 6.273 5.081 25.901 1.00 87.25 295 TYR A N 1
ATOM 2392 C CA . TYR A 1 295 ? 5.003 4.376 26.067 1.00 87.25 295 TYR A CA 1
ATOM 2393 C C . TYR A 1 295 ? 5.095 3.246 27.089 1.00 87.25 295 TYR A C 1
ATOM 2395 O O . TYR A 1 295 ? 6.045 2.467 27.103 1.00 87.25 295 TYR A O 1
ATOM 2403 N N . SER A 1 296 ? 4.059 3.105 27.916 1.00 84.19 296 SER A N 1
ATOM 2404 C CA . SER A 1 296 ? 3.919 1.952 28.806 1.00 84.19 296 SER A CA 1
ATOM 2405 C C . SER A 1 296 ? 3.687 0.669 28.006 1.00 84.19 296 SER A C 1
ATOM 2407 O O . SER A 1 296 ? 2.995 0.673 26.986 1.00 84.19 296 SER A O 1
ATOM 2409 N N . LYS A 1 297 ? 4.217 -0.455 28.503 1.00 79.50 297 LYS A N 1
ATOM 2410 C CA . LYS A 1 297 ? 3.989 -1.773 27.898 1.00 79.50 297 LYS A CA 1
ATOM 2411 C C . LYS A 1 297 ? 2.492 -2.078 27.840 1.00 79.50 297 LYS A C 1
ATOM 2413 O O . LYS A 1 297 ? 1.800 -1.999 28.853 1.00 79.50 297 LYS A O 1
ATOM 2418 N N . ASN A 1 298 ? 2.009 -2.478 26.668 1.00 76.50 298 ASN A N 1
ATOM 2419 C CA . ASN A 1 298 ? 0.628 -2.896 26.467 1.00 76.50 298 ASN A CA 1
ATOM 2420 C C . ASN A 1 298 ? 0.609 -4.348 25.969 1.00 76.50 298 ASN A C 1
ATOM 2422 O O . ASN A 1 298 ? 1.014 -4.585 24.836 1.00 76.50 298 ASN A O 1
ATOM 2426 N N . PRO A 1 299 ? 0.094 -5.321 26.743 1.00 75.50 299 PRO A N 1
ATOM 2427 C CA . PRO A 1 299 ? 0.081 -6.732 26.341 1.00 75.50 299 PRO A CA 1
ATOM 2428 C C . PRO A 1 299 ? -0.804 -7.015 25.113 1.00 75.50 299 PRO A C 1
ATOM 2430 O O . PRO A 1 299 ? -0.761 -8.108 24.553 1.00 75.50 299 PRO A O 1
ATOM 2433 N N . LYS A 1 300 ? -1.626 -6.048 24.681 1.00 73.00 300 LYS A N 1
ATOM 2434 C CA . LYS A 1 300 ? -2.402 -6.130 23.434 1.00 73.00 300 LYS A CA 1
ATOM 2435 C C . LYS A 1 300 ? -1.598 -5.710 22.197 1.00 73.00 300 LYS A C 1
ATOM 2437 O O . LYS A 1 300 ? -2.078 -5.963 21.095 1.00 73.00 300 LYS A O 1
ATOM 2442 N N . CYS A 1 301 ? -0.425 -5.102 22.378 1.00 73.94 301 CYS A N 1
ATOM 2443 C CA . CYS A 1 301 ? 0.508 -4.710 21.325 1.00 73.94 301 CYS A CA 1
ATOM 2444 C C . CYS A 1 301 ? 1.741 -5.624 21.409 1.00 73.94 301 CYS A C 1
ATOM 2446 O O . CYS A 1 301 ? 2.458 -5.596 22.405 1.00 73.94 301 CYS A O 1
ATOM 2448 N N . GLY A 1 302 ? 1.955 -6.478 20.407 1.00 63.31 302 GLY A N 1
ATOM 2449 C CA . GLY A 1 302 ? 3.099 -7.400 20.375 1.00 63.31 302 GLY A CA 1
ATOM 2450 C C . GLY A 1 302 ? 4.288 -6.824 19.603 1.00 63.31 302 GLY A C 1
ATOM 2451 O O . GLY A 1 302 ? 4.092 -6.219 18.553 1.00 63.31 302 GLY A O 1
ATOM 2452 N N . GLU A 1 303 ? 5.506 -7.053 20.096 1.00 56.53 303 GLU A N 1
ATOM 2453 C CA . GLU A 1 303 ? 6.776 -6.741 19.422 1.00 56.53 303 GLU A CA 1
ATOM 2454 C C . GLU A 1 303 ? 7.545 -8.053 19.149 1.00 56.53 303 GLU A C 1
ATOM 2456 O O . GLU A 1 303 ? 7.517 -8.9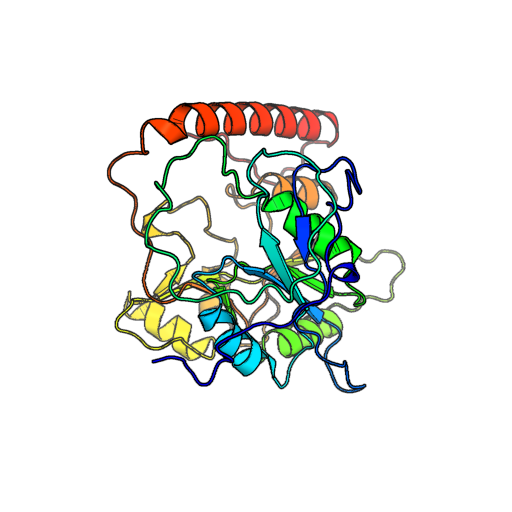57 19.989 1.00 56.53 303 GLU A O 1
ATOM 2461 N N . GLN A 1 304 ? 8.243 -8.178 18.010 1.00 53.97 304 GLN A N 1
ATOM 2462 C CA . GLN A 1 304 ? 9.346 -9.144 17.868 1.00 53.97 304 GLN A CA 1
ATOM 2463 C C . GLN A 1 304 ? 10.691 -8.447 18.031 1.00 53.97 304 GLN A C 1
ATOM 2465 O O . GLN A 1 304 ? 10.952 -7.418 17.410 1.00 53.97 304 GLN A O 1
ATOM 2470 N N . LYS A 1 305 ? 11.589 -9.106 18.770 1.00 41.81 305 LYS A N 1
ATOM 2471 C CA . LYS A 1 305 ? 13.023 -8.949 18.537 1.00 41.81 305 LYS A CA 1
ATOM 2472 C C . LYS A 1 305 ? 13.351 -9.612 17.194 1.00 41.81 305 LYS A C 1
ATOM 2474 O O . LYS A 1 305 ? 12.909 -10.747 16.997 1.00 41.81 305 LYS A O 1
ATOM 2479 N N . PRO A 1 306 ? 14.088 -8.952 16.289 1.00 39.44 306 PRO A N 1
ATOM 2480 C CA . PRO A 1 306 ? 14.577 -9.613 15.087 1.00 39.44 306 PRO A CA 1
ATOM 2481 C C . PRO A 1 306 ? 15.431 -10.824 15.494 1.00 39.44 306 PRO A C 1
ATOM 2483 O O . PRO A 1 306 ? 16.256 -10.713 16.404 1.00 39.44 306 PRO A O 1
ATOM 2486 N N . SER A 1 307 ? 15.172 -11.972 14.867 1.00 34.34 307 SER A N 1
ATOM 2487 C CA . SER A 1 307 ? 16.036 -13.159 14.909 1.00 34.34 307 SER A CA 1
ATOM 2488 C C . SER A 1 307 ? 17.264 -12.956 14.038 1.00 34.34 307 SER A C 1
ATOM 2490 O O . SER A 1 307 ? 17.044 -12.528 12.879 1.00 34.34 307 SER A O 1
#

Mean predicted aligned error: 11.9 Å

Secondary structure (DSSP, 8-state):
--TT--S-----GGGEE--TTTGGG-SEEEE--SSBPPPPTTS-SEEEEEEE-GGGHHHHHHHHHHHTTT---EEEEEEEPPS--------------TT--S---TT-TT----HHHHHHHHHHH--SSEEEE--TTEEEPTTHHHHHHHHHHHT---STTPPPEEEE--EEEE-TTSPPP-SHHHHHHHHHTTSEEETTTTT-TTTT--TTHHHHHHSPTT--EEEPS--TT--HHHHHHHHTTPEEEEPSS--EEE-S-PPPPPSS--GGGHHHHHHHHHHHHHHHHHHHHHS---TTS--PPP-

Sequence (307 aa):
MNFGLPTQLAYAKNNISGTPELKKSSEFRILYNVIQSQLGDEDPRVTYVTQLTKEFVLYLAEI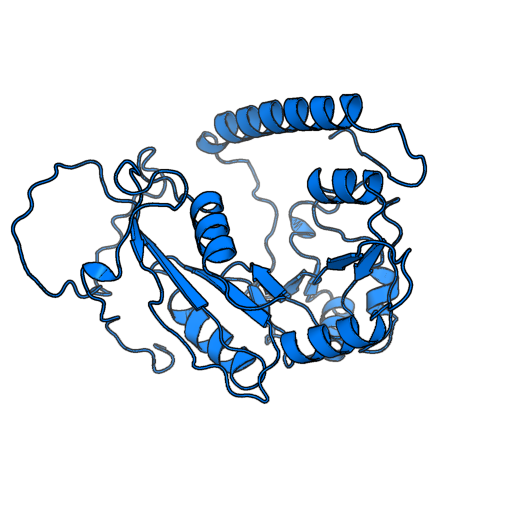VRSFRKDSAPRFYLSKPMPPQTCEANELTRTSFNSNSSRDTKPHDPTNWYPINVCRNAVREAAKTDFVLVSDIELMPSKGLASQFIDMTESYKCEAPNCKKRIFVVPVFEVDSKEDLPRNKRQLVNLMRDHKAVYFHQLTCVHCQKFPGLDQWKESEPGDIIKVSVRCPLAHGLMYEMCLNGYTVVLLDGAFLVHWPGIKTAKRKDEPWRVPYVKKNQDVYNEMLEKIHRKYSKNPKCGEQKPS

Organism: Dendroctonus ponderosae (NCBI:txid77166)

Nearest PDB structures (foldseek):
  8ckp-assembly1_A  TM=4.024E-01  e=2.496E-01  Haloferax mediterranei
  3a2n-assembly2_E  TM=5.385E-01  e=1.497E+00  Bradyrhizobium japonicum
  6y9e-assembly5_E  TM=5.429E-01  e=2.168E+00  synthetic construct
  4wdr-assembly2_B  TM=5.016E-01  e=2.609E+00  Sphingobium indicum UT26S
  6xy9-assembly1_A  TM=5.008E-01  e=3.141E+00  Bradyrhizobium elkanii USDA 94

Radius of gyration: 21.04 Å; Cα contacts (8 Å, |Δi|>4): 464; chains: 1; bounding box: 48×52×56 Å

Solvent-accessible surface area (backbone atoms only — not comparable to full-atom values): 18260 Å² total; per-residue (Å²): 132,71,88,86,60,74,79,55,67,83,77,57,76,86,38,49,40,36,40,77,92,46,32,88,77,33,77,42,41,36,32,53,64,72,48,71,57,79,77,56,94,88,42,41,63,38,32,40,36,39,61,45,54,86,88,49,56,69,45,49,58,55,47,50,62,52,29,70,85,30,34,38,49,45,38,37,44,61,48,75,55,74,97,70,77,96,69,95,78,79,98,66,88,74,63,60,65,85,79,65,71,92,75,68,67,96,76,51,94,83,71,67,81,62,60,68,59,53,54,51,43,47,64,73,68,53,88,45,95,35,75,48,80,46,57,60,59,47,41,63,18,53,51,35,47,44,52,47,49,57,50,53,58,76,62,66,66,90,57,98,78,60,71,50,72,45,80,41,71,50,50,28,20,31,37,62,92,55,79,86,57,52,43,49,70,55,42,50,51,34,36,74,72,71,43,29,43,54,35,48,42,63,53,37,63,59,74,54,53,59,70,55,53,70,59,61,68,73,50,61,75,67,47,88,44,78,37,70,57,53,40,57,48,46,54,72,67,56,38,53,40,42,72,70,55,38,44,44,32,46,50,42,47,30,38,33,31,32,64,77,31,62,62,63,54,70,96,60,82,59,75,84,49,51,67,55,54,51,54,52,50,54,53,48,52,55,50,49,54,50,48,58,75,73,45,78,92,47,95,66,46,32,77,58,80,90,130